Protein AF-A0A956YHA8-F1 (afdb_monomer)

Mean predicted aligned error: 19.17 Å

Nearest PDB structures (foldseek):
  5cgm-assembly1_B  TM=5.473E-01  e=2.012E-02  Mycolicibacterium thermoresistibile ATCC 19527
  8rbz-assembly1_g  TM=5.881E-01  e=1.193E-01  Homo sapiens
  8qy6-assembly1_F  TM=5.000E-01  e=8.166E+00  Homo sapiens
  3s98-assembly1_A  TM=1.918E-01  e=1.378E+00  Homo sapiens

Radius of gyration: 29.69 Å; Cα contacts (8 Å, |Δi|>4): 439; chains: 1; bounding box: 69×52×92 Å

Secondary structure (DSSP, 8-state):
----PPPP-GGGSTT--HHHHHHHHHHH---SHHHHHT--HHHHHHHHHHTT----HHHHHHHHHHHHHHHHHHHHHHHS-----------EEEEEEE-SS-TT--EEEEEEETTTTEEEEEES--HHHHHHHHHHHHSTTSS----------PPP-PPP-PPP---------PEEEEEEEEEEEETTTEEEEEESTT-------EE-TTT--EEEEEEEEE-SSTTPPPPPEEEEEEEEETTT-------EEPEEESSSSSEEEEEEPPPPPSEEEEEEEEEEESS-EESSEEEEEEEEE-

Structure (mmCIF, N/CA/C/O backbone):
data_AF-A0A956YHA8-F1
#
_entry.id   AF-A0A956YHA8-F1
#
loop_
_atom_site.group_PDB
_atom_site.id
_atom_site.type_symbol
_atom_site.label_atom_id
_atom_site.label_alt_id
_atom_site.label_comp_id
_atom_site.label_asym_id
_atom_site.label_entity_id
_atom_site.label_seq_id
_atom_site.pdbx_PDB_ins_code
_atom_site.Cartn_x
_atom_site.Cartn_y
_atom_site.Cartn_z
_atom_site.occupancy
_atom_site.B_iso_or_equiv
_atom_site.auth_seq_id
_atom_site.auth_comp_id
_atom_site.auth_asym_id
_atom_site.auth_atom_id
_atom_site.pdbx_PDB_model_num
ATOM 1 N N . MET A 1 1 ? 30.023 -33.115 -18.612 1.00 35.78 1 MET A N 1
ATOM 2 C CA . MET A 1 1 ? 28.625 -32.848 -18.207 1.00 35.78 1 MET A CA 1
ATOM 3 C C . MET A 1 1 ? 28.184 -31.571 -18.904 1.00 35.78 1 MET A C 1
ATOM 5 O O . MET A 1 1 ? 28.917 -30.595 -18.845 1.00 35.78 1 MET A O 1
ATOM 9 N N . LYS A 1 2 ? 27.098 -31.616 -19.683 1.00 31.77 2 LYS A N 1
ATOM 10 C CA . LYS A 1 2 ? 26.620 -30.491 -20.502 1.00 31.77 2 LYS A CA 1
ATOM 11 C C . LYS A 1 2 ? 25.750 -29.587 -19.622 1.00 31.77 2 LYS A C 1
ATOM 13 O O . LYS A 1 2 ? 24.715 -30.048 -19.153 1.00 31.77 2 LYS A O 1
ATOM 18 N N . ASN A 1 3 ? 26.165 -28.340 -19.397 1.00 33.69 3 ASN A N 1
ATOM 19 C CA . ASN A 1 3 ? 25.286 -27.320 -18.826 1.00 33.69 3 ASN A CA 1
ATOM 20 C C . ASN A 1 3 ? 24.206 -27.008 -19.864 1.00 33.69 3 ASN A C 1
ATOM 22 O O . ASN A 1 3 ? 24.507 -26.479 -20.932 1.00 33.69 3 ASN A O 1
ATOM 26 N N . ASN A 1 4 ? 22.958 -27.356 -19.558 1.00 38.56 4 ASN A N 1
ATOM 27 C CA . ASN A 1 4 ? 21.792 -26.841 -20.267 1.00 38.56 4 ASN A CA 1
ATOM 28 C C . ASN A 1 4 ? 21.655 -25.356 -19.886 1.00 38.56 4 ASN A C 1
ATOM 30 O O . ASN A 1 4 ? 20.922 -25.003 -18.966 1.00 38.56 4 ASN A O 1
ATOM 34 N N . GLY A 1 5 ? 22.453 -24.499 -20.524 1.00 46.03 5 GLY A N 1
ATOM 35 C CA . GLY A 1 5 ? 22.333 -23.053 -20.389 1.00 46.03 5 GLY A CA 1
ATOM 36 C C . GLY A 1 5 ? 21.018 -22.618 -21.020 1.00 46.03 5 GLY A C 1
ATOM 37 O O . GLY A 1 5 ? 20.819 -22.819 -22.217 1.00 46.03 5 GLY A O 1
ATOM 38 N N . LEU A 1 6 ? 20.104 -22.071 -20.216 1.00 62.38 6 LEU A N 1
ATOM 39 C CA . LEU A 1 6 ? 18.958 -21.338 -20.745 1.00 62.38 6 LEU A CA 1
ATOM 40 C C . LEU A 1 6 ? 19.500 -20.249 -21.680 1.00 62.38 6 LEU A C 1
ATOM 42 O O . LEU A 1 6 ? 20.245 -19.377 -21.233 1.00 62.38 6 LEU A O 1
ATOM 46 N N . LYS A 1 7 ? 19.146 -20.337 -22.964 1.00 78.88 7 LYS A N 1
ATOM 47 C CA . LYS A 1 7 ? 19.385 -19.275 -23.942 1.00 78.88 7 LYS A CA 1
ATOM 48 C C . LYS A 1 7 ? 18.664 -18.018 -23.469 1.00 78.88 7 LYS A C 1
ATOM 50 O O . LYS A 1 7 ? 17.506 -18.119 -23.060 1.00 78.88 7 LYS A O 1
ATOM 55 N N . ASP A 1 8 ? 19.332 -16.871 -23.523 1.00 84.00 8 ASP A N 1
ATOM 56 C CA . ASP A 1 8 ? 18.659 -15.607 -23.244 1.00 84.00 8 ASP A CA 1
ATOM 57 C C . ASP A 1 8 ? 17.775 -15.215 -24.420 1.00 84.00 8 ASP A C 1
ATOM 59 O O . ASP A 1 8 ? 18.112 -15.437 -25.587 1.00 84.00 8 ASP A O 1
ATOM 63 N N . ASP A 1 9 ? 16.641 -14.608 -24.096 1.00 89.06 9 ASP A N 1
ATOM 64 C CA . ASP A 1 9 ? 15.773 -14.003 -25.090 1.00 89.06 9 ASP A CA 1
ATOM 65 C C . ASP A 1 9 ? 16.328 -12.627 -25.478 1.00 89.06 9 ASP A C 1
ATOM 67 O O . ASP A 1 9 ? 16.069 -11.612 -24.829 1.00 89.06 9 ASP A O 1
ATOM 71 N N . LEU A 1 10 ? 17.130 -12.595 -26.543 1.00 87.94 10 LEU A N 1
ATOM 72 C CA . LEU A 1 10 ? 17.730 -11.364 -27.059 1.00 87.94 10 LEU A CA 1
ATOM 73 C C . LEU A 1 10 ? 16.686 -10.397 -27.626 1.00 87.94 10 LEU A C 1
ATOM 75 O O . LEU A 1 10 ? 17.020 -9.231 -27.830 1.00 87.94 10 LEU A O 1
ATOM 79 N N . THR A 1 11 ? 15.433 -10.829 -27.826 1.00 90.12 11 THR A N 1
ATOM 80 C CA . THR A 1 11 ? 14.342 -9.915 -28.196 1.00 90.12 11 THR A CA 1
ATOM 81 C C . THR A 1 11 ? 13.991 -8.910 -27.095 1.00 90.12 11 THR A C 1
ATOM 83 O O . THR A 1 11 ? 13.367 -7.887 -27.376 1.00 90.12 11 THR A O 1
ATOM 86 N N . ALA A 1 12 ? 14.469 -9.131 -25.864 1.00 87.56 12 ALA A N 1
ATOM 87 C CA . ALA A 1 12 ? 14.406 -8.149 -24.783 1.00 87.56 12 ALA A CA 1
ATOM 88 C C . ALA A 1 12 ? 15.250 -6.885 -25.059 1.00 87.56 12 ALA A C 1
ATOM 90 O O . ALA A 1 12 ? 15.001 -5.834 -24.468 1.00 87.56 12 ALA A O 1
ATOM 91 N N . VAL A 1 13 ? 16.236 -6.955 -25.962 1.00 90.06 13 VAL A N 1
ATOM 92 C CA . VAL A 1 13 ? 17.038 -5.798 -26.381 1.00 90.06 13 VAL A CA 1
ATOM 93 C C . VAL A 1 13 ? 16.295 -5.025 -27.466 1.00 90.06 13 VAL A C 1
ATOM 95 O O . VAL A 1 13 ? 15.993 -5.543 -28.544 1.00 90.06 13 VAL A O 1
ATOM 98 N N . LYS A 1 14 ? 16.040 -3.738 -27.220 1.00 88.50 14 LYS A N 1
ATOM 99 C CA . LYS A 1 14 ? 15.271 -2.894 -28.139 1.00 88.50 14 LYS A CA 1
ATOM 100 C C . LYS A 1 14 ? 15.945 -2.815 -29.513 1.00 88.50 14 LYS A C 1
ATOM 102 O O . LYS A 1 14 ? 17.071 -2.335 -29.633 1.00 88.50 14 LYS A O 1
ATOM 107 N N . GLY A 1 15 ? 15.207 -3.215 -30.549 1.00 86.44 15 GLY A N 1
ATOM 108 C CA . GLY A 1 15 ? 15.666 -3.245 -31.943 1.00 86.44 15 GLY A CA 1
ATOM 109 C C . GLY A 1 15 ? 16.118 -4.630 -32.420 1.00 86.44 15 GLY A C 1
ATOM 110 O O . GLY A 1 15 ? 16.209 -4.848 -33.626 1.00 86.44 15 GLY A O 1
ATOM 111 N N . ILE A 1 16 ? 16.304 -5.598 -31.516 1.00 89.19 16 ILE A N 1
ATOM 112 C CA . ILE A 1 16 ? 16.537 -6.996 -31.887 1.00 89.19 16 ILE A CA 1
ATOM 113 C C . ILE A 1 16 ? 15.186 -7.713 -31.971 1.00 89.19 16 ILE A C 1
ATOM 115 O O . ILE A 1 16 ? 14.565 -8.037 -30.970 1.00 89.19 16 ILE A O 1
ATOM 119 N N . GLY A 1 17 ? 14.711 -7.966 -33.189 1.00 87.44 17 GLY A N 1
ATOM 120 C CA . GLY A 1 17 ? 13.582 -8.875 -33.420 1.00 87.44 17 GLY A CA 1
ATOM 121 C C . GLY A 1 17 ? 14.031 -10.335 -33.530 1.00 87.44 17 GLY A C 1
ATOM 122 O O . GLY A 1 17 ? 15.218 -10.614 -33.706 1.00 87.44 17 GLY A O 1
ATOM 123 N N . SER A 1 18 ? 13.083 -11.276 -33.536 1.00 86.31 18 SER A N 1
ATOM 124 C CA . SER A 1 18 ? 13.361 -12.722 -33.630 1.00 86.31 18 SER A CA 1
ATOM 125 C C . SER A 1 18 ? 14.249 -13.091 -34.828 1.00 86.31 18 SER A C 1
ATOM 127 O O . SER A 1 18 ? 15.210 -13.839 -34.682 1.00 86.31 18 SER A O 1
ATOM 129 N N . ALA A 1 19 ? 14.017 -12.476 -35.993 1.00 85.31 19 ALA A N 1
ATOM 130 C CA . ALA A 1 19 ? 14.836 -12.691 -37.189 1.00 85.31 19 ALA A CA 1
ATOM 131 C C . ALA A 1 19 ? 16.293 -12.199 -37.038 1.00 85.31 19 ALA A C 1
ATOM 133 O O . ALA A 1 19 ? 17.206 -12.733 -37.670 1.00 85.31 19 ALA A O 1
ATOM 134 N N . PHE A 1 20 ? 16.529 -11.166 -36.222 1.00 86.69 20 PHE A N 1
ATOM 135 C CA . PHE A 1 20 ? 17.878 -10.679 -35.924 1.00 86.69 20 PHE A CA 1
ATOM 136 C C . PHE A 1 20 ? 18.557 -11.510 -34.840 1.00 86.69 20 PHE A C 1
ATOM 138 O O . PHE A 1 20 ? 19.746 -11.785 -34.971 1.00 86.69 20 PHE A O 1
ATOM 145 N N . GLN A 1 21 ? 17.813 -11.979 -33.837 1.00 89.88 21 GLN A N 1
ATOM 146 C CA . GLN A 1 21 ? 18.308 -12.948 -32.859 1.00 89.88 21 GLN A CA 1
ATOM 147 C C . GLN A 1 21 ? 18.782 -14.238 -33.538 1.00 89.88 21 GLN A C 1
ATOM 149 O O . GLN A 1 21 ? 19.888 -14.698 -33.271 1.00 89.88 21 GLN A O 1
ATOM 154 N N . GLU A 1 22 ? 17.994 -14.797 -34.459 1.00 88.62 22 GLU A N 1
ATOM 155 C CA . GLU A 1 22 ? 18.397 -15.982 -35.226 1.00 88.62 22 GLU A CA 1
ATOM 156 C C . GLU A 1 22 ? 19.652 -15.720 -36.061 1.00 88.62 22 GLU A C 1
ATOM 158 O O . GLU A 1 22 ? 20.576 -16.532 -36.081 1.00 88.62 22 GLU A O 1
ATOM 163 N N . TRP A 1 23 ? 19.726 -14.560 -36.715 1.00 91.94 23 TRP A N 1
ATOM 164 C CA . TRP A 1 23 ? 20.908 -14.182 -37.482 1.00 91.94 23 TRP A CA 1
ATOM 165 C C . TRP A 1 23 ? 22.160 -14.037 -36.600 1.00 91.94 23 TRP A C 1
ATOM 167 O O . TRP A 1 23 ? 23.218 -14.536 -36.980 1.00 91.94 23 TRP A O 1
ATOM 177 N N . LEU A 1 24 ? 22.046 -13.421 -35.417 1.00 90.38 24 LEU A N 1
ATOM 178 C CA . LEU A 1 24 ? 23.132 -13.306 -34.434 1.00 90.38 24 LEU A CA 1
ATOM 179 C C . LEU A 1 24 ? 23.562 -14.680 -33.898 1.00 90.38 24 LEU A C 1
ATOM 181 O O . LEU A 1 24 ? 24.759 -14.959 -33.795 1.00 90.38 24 LEU A O 1
ATOM 185 N N . ALA A 1 25 ? 22.604 -15.567 -33.632 1.00 90.31 25 ALA A N 1
ATOM 186 C CA . ALA A 1 25 ? 22.874 -16.933 -33.200 1.00 90.31 25 ALA A CA 1
ATOM 187 C C . ALA A 1 25 ? 23.606 -17.745 -34.282 1.00 90.31 25 ALA A C 1
ATOM 189 O O . ALA A 1 25 ? 24.521 -18.504 -33.973 1.00 90.31 25 ALA A O 1
ATOM 190 N N . VAL A 1 26 ? 23.250 -17.570 -35.557 1.00 90.12 26 VAL A N 1
ATOM 191 C CA . VAL A 1 26 ? 23.891 -18.291 -36.668 1.00 90.12 26 VAL A CA 1
ATOM 192 C C . VAL A 1 26 ? 25.263 -17.708 -37.011 1.00 90.12 26 VAL A C 1
ATOM 194 O O . VAL A 1 26 ? 26.212 -18.473 -37.176 1.00 90.12 26 VAL A O 1
ATOM 197 N N . GLN A 1 27 ? 25.393 -16.381 -37.119 1.00 91.31 27 GLN A N 1
ATOM 198 C CA . GLN A 1 27 ? 26.651 -15.756 -37.549 1.00 91.31 27 GLN A CA 1
ATOM 199 C C . GLN A 1 27 ? 27.693 -15.626 -36.446 1.00 91.31 27 GLN A C 1
ATOM 201 O O . GLN A 1 27 ? 28.881 -15.797 -36.704 1.00 91.31 27 GLN A O 1
ATOM 206 N N . PHE A 1 28 ? 27.259 -15.342 -35.222 1.00 89.19 28 PHE A N 1
ATOM 207 C CA . PHE A 1 28 ? 28.160 -15.025 -34.118 1.00 89.19 28 PHE A CA 1
ATOM 208 C C . PHE A 1 28 ? 28.066 -16.016 -32.958 1.00 89.19 28 PHE A C 1
ATOM 210 O O . PHE A 1 28 ? 28.795 -15.869 -31.982 1.00 89.19 28 PHE A O 1
ATOM 217 N N . LYS A 1 29 ? 27.200 -17.040 -33.055 1.00 90.44 29 LYS A N 1
ATOM 218 C CA . LYS A 1 29 ? 26.909 -17.982 -31.957 1.00 90.44 29 LYS A CA 1
ATOM 219 C C . LYS A 1 29 ? 26.474 -17.266 -30.677 1.00 90.44 29 LYS A C 1
ATOM 221 O O . LYS A 1 29 ? 26.792 -17.705 -29.577 1.00 90.44 29 LYS A O 1
ATOM 226 N N . VAL A 1 30 ? 25.756 -16.157 -30.837 1.00 90.69 30 VAL A N 1
ATOM 227 C CA . VAL A 1 30 ? 25.254 -15.352 -29.725 1.00 90.69 30 VAL A CA 1
ATOM 228 C C . VAL A 1 30 ? 23.867 -15.837 -29.334 1.00 90.69 30 VAL A C 1
ATOM 230 O O . VAL A 1 30 ? 22.904 -15.672 -30.079 1.00 90.69 30 VAL A O 1
ATOM 233 N N . ASP A 1 31 ? 23.782 -16.443 -28.157 1.00 90.81 31 ASP A N 1
ATOM 234 C CA . ASP A 1 31 ? 22.549 -16.955 -27.552 1.00 90.81 31 ASP A CA 1
ATOM 235 C C . ASP A 1 31 ? 22.369 -16.505 -26.089 1.00 90.81 31 ASP A C 1
ATOM 237 O O . ASP A 1 31 ? 21.510 -17.026 -25.379 1.00 90.81 31 ASP A O 1
ATOM 241 N N . SER A 1 32 ? 23.170 -15.532 -25.640 1.00 91.75 32 SER A N 1
ATOM 242 C CA . SER A 1 32 ? 23.104 -14.933 -24.304 1.00 91.75 32 SER A CA 1
ATOM 243 C C . SER A 1 32 ? 23.384 -13.428 -24.332 1.00 91.75 32 SER A C 1
ATOM 245 O O . SER A 1 32 ? 24.068 -12.936 -25.238 1.00 91.75 32 SER A O 1
ATOM 247 N N . PHE A 1 33 ? 22.909 -12.688 -23.322 1.00 91.50 33 PHE A N 1
ATOM 248 C CA . PHE A 1 33 ? 23.201 -11.252 -23.193 1.00 91.50 33 PHE A CA 1
ATOM 249 C C . PHE A 1 33 ? 24.703 -10.991 -23.027 1.00 91.50 33 PHE A C 1
ATOM 251 O O . PHE A 1 33 ? 25.234 -10.044 -23.603 1.00 91.50 33 PHE A O 1
ATOM 258 N N . ALA A 1 34 ? 25.407 -11.881 -22.320 1.00 89.94 34 ALA A N 1
ATOM 259 C CA . ALA A 1 34 ? 26.858 -11.825 -22.163 1.00 89.94 34 ALA A CA 1
ATOM 260 C C . ALA A 1 34 ? 27.595 -12.027 -23.499 1.00 89.94 34 ALA A C 1
ATOM 262 O O . ALA A 1 34 ? 28.542 -11.302 -23.803 1.00 89.94 34 ALA A O 1
ATOM 263 N N . ALA A 1 35 ? 27.135 -12.966 -24.335 1.00 90.75 35 ALA A N 1
ATOM 264 C CA . ALA A 1 35 ? 27.706 -13.173 -25.665 1.00 90.75 35 ALA A CA 1
ATOM 265 C C . ALA A 1 35 ? 27.445 -11.975 -26.595 1.00 90.75 35 ALA A C 1
ATOM 267 O O . ALA A 1 35 ? 28.331 -11.590 -27.355 1.00 90.75 35 ALA A O 1
ATOM 268 N N . LEU A 1 36 ? 26.272 -11.338 -26.496 1.00 91.38 36 LEU A N 1
ATOM 269 C CA . LEU A 1 36 ? 25.962 -10.104 -27.226 1.00 91.38 36 LEU A CA 1
ATOM 270 C C . LEU A 1 36 ? 26.859 -8.940 -26.772 1.00 91.38 36 LEU A C 1
ATOM 272 O O . LEU A 1 36 ? 27.382 -8.199 -27.601 1.00 91.38 36 LEU A O 1
ATOM 276 N N . ALA A 1 37 ? 27.069 -8.804 -25.463 1.00 91.94 37 ALA A N 1
ATOM 277 C CA . ALA A 1 37 ? 27.902 -7.771 -24.847 1.00 91.94 37 ALA A CA 1
ATOM 278 C C . ALA A 1 37 ? 29.389 -7.848 -25.236 1.00 91.94 37 ALA A C 1
ATOM 280 O O . ALA A 1 37 ? 30.096 -6.837 -25.159 1.00 91.94 37 ALA A O 1
ATOM 281 N N . ALA A 1 38 ? 29.856 -9.036 -25.627 1.00 92.25 38 ALA A N 1
ATOM 282 C CA . ALA A 1 38 ? 31.233 -9.302 -26.027 1.00 92.25 38 ALA A CA 1
ATOM 283 C C . ALA A 1 38 ? 31.521 -8.989 -27.506 1.00 92.25 38 ALA A C 1
ATOM 285 O O . ALA A 1 38 ? 32.683 -9.010 -27.911 1.00 92.25 38 ALA A O 1
ATOM 286 N N . LEU A 1 39 ? 30.495 -8.701 -28.317 1.00 92.38 39 LEU A N 1
ATOM 287 C CA . LEU A 1 39 ? 30.677 -8.388 -29.732 1.00 92.38 39 LEU A CA 1
ATOM 288 C C . LEU A 1 39 ? 31.273 -6.995 -29.952 1.00 92.38 39 LEU A C 1
ATOM 290 O O . LEU A 1 39 ? 30.983 -6.042 -29.224 1.00 92.38 39 LEU A O 1
ATOM 294 N N . SER A 1 40 ? 32.062 -6.863 -31.019 1.00 92.44 40 SER A N 1
ATOM 295 C CA . SER A 1 40 ? 32.494 -5.564 -31.527 1.00 92.44 40 SER A CA 1
ATOM 296 C C . SER A 1 40 ? 31.456 -4.979 -32.481 1.00 92.44 40 SER A C 1
ATOM 298 O O . SER A 1 40 ? 30.934 -5.664 -33.363 1.00 92.44 40 SER A O 1
ATOM 300 N N . VAL A 1 41 ? 31.205 -3.675 -32.349 1.00 90.69 41 VAL A N 1
ATOM 301 C CA . VAL A 1 41 ? 30.303 -2.932 -33.239 1.00 90.69 41 VAL A CA 1
ATOM 302 C C . VAL A 1 41 ? 30.732 -3.085 -34.704 1.00 90.69 41 VAL A C 1
ATOM 304 O O . VAL A 1 41 ? 29.905 -3.391 -35.559 1.00 90.69 41 VAL A O 1
ATOM 307 N N . ASP A 1 42 ? 32.029 -2.939 -34.983 1.00 89.50 42 ASP A N 1
ATOM 308 C CA . ASP A 1 42 ? 32.562 -2.953 -36.351 1.00 89.50 42 ASP A CA 1
ATOM 309 C C . ASP A 1 42 ? 32.446 -4.341 -37.010 1.00 89.50 42 ASP A C 1
ATOM 311 O O . ASP A 1 42 ? 32.204 -4.452 -38.214 1.00 89.50 42 ASP A O 1
ATOM 315 N N . GLU A 1 43 ? 32.570 -5.415 -36.225 1.00 90.50 43 GLU A N 1
ATOM 316 C CA . GLU A 1 43 ? 32.440 -6.795 -36.712 1.00 90.50 43 GLU A CA 1
ATOM 317 C C . GLU A 1 43 ? 30.995 -7.117 -37.103 1.00 90.50 43 GLU A C 1
ATOM 319 O O . GLU A 1 43 ? 30.743 -7.704 -38.163 1.00 90.50 43 GLU A O 1
ATOM 324 N N . VAL A 1 44 ? 30.039 -6.683 -36.278 1.00 89.75 44 VAL A N 1
ATOM 325 C CA . VAL A 1 44 ? 28.604 -6.873 -36.523 1.00 89.75 44 VAL A CA 1
ATOM 326 C C . VAL A 1 44 ? 28.151 -6.072 -37.738 1.00 89.75 44 VAL A C 1
ATOM 328 O O . VAL A 1 44 ? 27.448 -6.613 -38.596 1.00 89.75 44 VAL A O 1
ATOM 331 N N . GLU A 1 45 ? 28.593 -4.821 -37.872 1.00 91.19 45 GLU A N 1
ATOM 332 C CA . GLU A 1 45 ? 28.296 -3.998 -39.048 1.00 91.19 45 GLU A CA 1
ATOM 333 C C . GLU A 1 45 ? 28.853 -4.607 -40.338 1.00 91.19 45 GLU A C 1
ATOM 335 O O . GLU A 1 45 ? 28.155 -4.686 -41.357 1.00 91.19 45 GLU A O 1
ATOM 340 N N . LEU A 1 46 ? 30.105 -5.072 -40.308 1.00 89.19 46 LEU A N 1
ATOM 341 C CA . LEU A 1 46 ? 30.746 -5.671 -41.473 1.00 89.19 46 LEU A CA 1
ATOM 342 C C . LEU A 1 46 ? 30.030 -6.957 -41.911 1.00 89.19 46 LEU A C 1
ATOM 344 O O . LEU A 1 46 ? 29.805 -7.161 -43.109 1.00 89.19 46 LEU A O 1
ATOM 348 N N . ALA A 1 47 ? 29.646 -7.814 -40.962 1.00 89.00 47 ALA A N 1
ATOM 349 C CA . ALA A 1 47 ? 28.896 -9.034 -41.253 1.00 89.00 47 ALA A CA 1
ATOM 350 C C . ALA A 1 47 ? 27.477 -8.733 -41.752 1.00 89.00 47 ALA A C 1
ATOM 352 O O . ALA A 1 47 ? 27.015 -9.370 -42.702 1.00 89.00 47 ALA A O 1
ATOM 353 N N . ALA A 1 48 ? 26.803 -7.737 -41.171 1.00 88.00 48 ALA A N 1
ATOM 354 C CA . ALA A 1 48 ? 25.490 -7.287 -41.620 1.00 88.00 48 ALA A CA 1
ATOM 355 C C . ALA A 1 48 ? 25.537 -6.816 -43.077 1.00 88.00 48 ALA A C 1
ATOM 357 O O . ALA A 1 48 ? 24.741 -7.274 -43.900 1.00 88.00 48 ALA A O 1
ATOM 358 N N . LYS A 1 49 ? 26.537 -5.995 -43.422 1.00 88.56 49 LYS A N 1
ATOM 359 C CA . LYS A 1 49 ? 26.753 -5.508 -44.789 1.00 88.56 49 LYS A CA 1
ATOM 360 C C . LYS A 1 49 ? 27.004 -6.652 -45.774 1.00 88.56 49 LYS A C 1
ATOM 362 O O . LYS A 1 49 ? 26.432 -6.647 -46.863 1.00 88.56 49 LYS A O 1
ATOM 367 N N . LYS A 1 50 ? 27.811 -7.652 -45.395 1.00 88.38 50 LYS A N 1
ATOM 368 C CA . LYS A 1 50 ? 28.047 -8.864 -46.208 1.00 88.38 50 LYS A CA 1
ATOM 369 C C . LYS A 1 50 ? 26.783 -9.708 -46.392 1.00 88.38 50 LYS A C 1
ATOM 371 O O . LYS A 1 50 ? 26.604 -10.304 -47.447 1.00 88.38 50 LYS A O 1
ATOM 376 N N . ALA A 1 51 ? 25.897 -9.721 -45.400 1.00 84.88 51 ALA A N 1
ATOM 377 C CA . ALA A 1 51 ? 24.606 -10.402 -45.449 1.00 84.88 51 ALA A CA 1
ATOM 378 C C . ALA A 1 51 ? 23.499 -9.584 -46.151 1.00 84.88 51 ALA A C 1
ATOM 380 O O . ALA A 1 51 ? 22.330 -9.960 -46.085 1.00 84.88 51 ALA A O 1
ATOM 381 N N . GLY A 1 52 ? 23.834 -8.451 -46.785 1.00 87.25 52 GLY A N 1
ATOM 382 C CA . GLY A 1 52 ? 22.866 -7.579 -47.460 1.00 87.25 52 GLY A CA 1
ATOM 383 C C . GLY A 1 52 ? 21.950 -6.795 -46.512 1.00 87.25 52 GLY A C 1
ATOM 384 O O . GLY A 1 52 ? 20.979 -6.187 -46.960 1.00 87.25 52 GLY A O 1
ATOM 385 N N . LYS A 1 53 ? 22.245 -6.782 -45.208 1.00 83.44 53 LYS A N 1
ATOM 386 C CA . LYS A 1 53 ? 21.506 -6.026 -44.192 1.00 83.44 53 LYS A CA 1
ATOM 387 C C . LYS A 1 53 ? 22.144 -4.646 -44.022 1.00 83.44 53 LYS A C 1
ATOM 389 O O . LYS A 1 53 ? 23.366 -4.509 -43.995 1.00 83.44 53 LYS A O 1
ATOM 394 N N . ARG A 1 54 ? 21.317 -3.608 -43.890 1.00 82.62 54 ARG A N 1
ATOM 395 C CA . ARG A 1 54 ? 21.772 -2.268 -43.495 1.00 82.62 54 ARG A CA 1
ATOM 396 C C . ARG A 1 54 ? 21.525 -2.102 -42.005 1.00 82.62 54 ARG A C 1
ATOM 398 O O . ARG A 1 54 ? 20.374 -2.025 -41.597 1.00 82.62 54 ARG A O 1
ATOM 405 N N . LEU A 1 55 ? 22.601 -2.070 -41.229 1.00 84.25 55 LEU A N 1
ATOM 406 C CA . LEU A 1 55 ? 22.569 -1.813 -39.794 1.00 84.25 55 LEU A CA 1
ATOM 407 C C . LEU A 1 55 ? 23.408 -0.566 -39.507 1.00 84.25 55 LEU A C 1
ATOM 409 O O . LEU A 1 55 ? 24.578 -0.548 -39.885 1.00 84.25 55 LEU A O 1
ATOM 413 N N . PRO A 1 56 ? 22.828 0.490 -38.916 1.00 85.81 56 PRO A N 1
ATOM 414 C CA . PRO A 1 56 ? 23.580 1.672 -38.535 1.00 85.81 56 PRO A CA 1
ATOM 415 C C . PRO A 1 56 ? 24.389 1.424 -37.255 1.00 85.81 56 PRO A C 1
ATOM 417 O O . PRO A 1 56 ? 23.892 0.848 -36.286 1.00 85.81 56 PRO A O 1
ATOM 420 N N . LYS A 1 57 ? 25.613 1.957 -37.214 1.00 85.88 57 LYS A N 1
ATOM 421 C CA . LYS A 1 57 ? 26.563 1.825 -36.098 1.00 85.88 57 LYS A CA 1
ATOM 422 C C . LYS A 1 57 ? 25.977 2.121 -34.727 1.00 85.88 57 LYS A C 1
ATOM 424 O O . LYS A 1 57 ? 26.254 1.418 -33.759 1.00 85.88 57 LYS A O 1
ATOM 429 N N . GLY A 1 58 ? 25.153 3.167 -34.653 1.00 83.69 58 GLY A N 1
ATOM 430 C CA . GLY A 1 58 ? 24.506 3.592 -33.414 1.00 83.69 58 GLY A CA 1
ATOM 431 C C . GLY A 1 58 ? 23.507 2.571 -32.866 1.00 83.69 58 GLY A C 1
ATOM 432 O O . GLY A 1 58 ? 23.379 2.440 -31.654 1.00 83.69 58 GLY A O 1
ATOM 433 N N . GLU A 1 59 ? 22.844 1.813 -33.738 1.00 87.50 59 GLU A N 1
ATOM 434 C CA . GLU A 1 59 ? 21.882 0.785 -33.333 1.00 87.50 59 GLU A CA 1
ATOM 435 C C . GLU A 1 59 ? 22.601 -0.445 -32.771 1.00 87.50 59 GLU A C 1
ATOM 437 O O . GLU A 1 59 ? 22.284 -0.893 -31.671 1.00 87.50 59 GLU A O 1
ATOM 442 N N . VAL A 1 60 ? 23.663 -0.900 -33.443 1.00 90.38 60 VAL A N 1
ATOM 443 C CA . VAL A 1 60 ? 24.521 -1.997 -32.964 1.00 90.38 60 VAL A CA 1
ATOM 444 C C . VAL A 1 60 ? 25.196 -1.643 -31.633 1.00 90.38 60 VAL A C 1
ATOM 446 O O . VAL A 1 60 ? 25.223 -2.458 -30.709 1.00 90.38 60 VAL A O 1
ATOM 449 N N . ALA A 1 61 ? 25.701 -0.413 -31.495 1.00 91.19 61 ALA A N 1
ATOM 450 C CA . ALA A 1 61 ? 26.255 0.070 -30.232 1.00 91.19 61 ALA A CA 1
ATOM 451 C C . ALA A 1 61 ? 25.198 0.090 -29.112 1.00 91.19 61 ALA A C 1
ATOM 453 O O . ALA A 1 61 ? 25.494 -0.292 -27.979 1.00 91.19 61 ALA A O 1
ATOM 454 N N . GLY A 1 62 ? 23.959 0.477 -29.437 1.00 89.81 62 GLY A N 1
ATOM 455 C CA . GLY A 1 62 ? 22.824 0.434 -28.516 1.00 89.81 62 GLY A CA 1
ATOM 456 C C . GLY A 1 62 ? 22.483 -0.983 -28.050 1.00 89.81 62 GLY A C 1
ATOM 457 O O . GLY A 1 62 ? 22.187 -1.178 -26.870 1.00 89.81 62 GLY A O 1
ATOM 458 N N . TRP A 1 63 ? 22.573 -1.975 -28.938 1.00 93.81 63 TRP A N 1
ATOM 459 C CA . TRP A 1 63 ? 22.353 -3.381 -28.594 1.00 93.81 63 TRP A CA 1
ATOM 460 C C . TRP A 1 63 ? 23.428 -3.935 -27.664 1.00 93.81 63 TRP A C 1
ATOM 462 O O . TRP A 1 63 ? 23.100 -4.562 -26.661 1.00 93.81 63 TRP A O 1
ATOM 472 N N . ILE A 1 64 ? 24.704 -3.669 -27.957 1.00 93.12 64 ILE A N 1
ATOM 473 C CA . ILE A 1 64 ? 25.827 -4.116 -27.118 1.00 93.12 64 ILE A CA 1
ATOM 474 C C . ILE A 1 64 ? 25.756 -3.463 -25.732 1.00 93.12 64 ILE A C 1
ATOM 476 O O . ILE A 1 64 ? 25.985 -4.132 -24.725 1.00 93.12 64 ILE A O 1
ATOM 480 N N . ALA A 1 65 ? 25.408 -2.174 -25.659 1.00 90.69 65 ALA A N 1
ATOM 481 C CA . ALA A 1 65 ? 25.234 -1.474 -24.389 1.00 90.69 65 ALA A CA 1
ATOM 482 C C . ALA A 1 65 ? 24.097 -2.079 -23.545 1.00 90.69 65 ALA A C 1
ATOM 484 O O . ALA A 1 65 ? 24.307 -2.368 -22.371 1.00 90.69 65 ALA A O 1
ATOM 485 N N . GLN A 1 66 ? 22.932 -2.341 -24.146 1.00 89.81 66 GLN A N 1
ATOM 486 C CA . GLN A 1 66 ? 21.814 -3.002 -23.458 1.00 89.81 66 GLN A CA 1
ATOM 487 C C . GLN A 1 66 ? 22.152 -4.443 -23.053 1.00 89.81 66 GLN A C 1
ATOM 489 O O . GLN A 1 66 ? 21.835 -4.853 -21.941 1.00 89.81 66 GLN A O 1
ATOM 494 N N . GLY A 1 67 ? 22.853 -5.191 -23.911 1.00 90.94 67 GLY A N 1
ATOM 495 C CA . GLY A 1 67 ? 23.344 -6.532 -23.592 1.00 90.94 67 GLY A CA 1
ATOM 496 C C . GLY A 1 67 ? 24.263 -6.541 -22.369 1.00 90.94 67 GLY A C 1
ATOM 497 O O . GLY A 1 67 ? 24.139 -7.425 -21.529 1.00 90.94 67 GLY A O 1
ATOM 498 N N . LYS A 1 68 ? 25.130 -5.528 -22.211 1.00 91.00 68 LYS A N 1
ATOM 499 C CA . LYS A 1 68 ? 25.976 -5.367 -21.012 1.00 91.00 68 LYS A CA 1
ATOM 500 C C . LYS A 1 68 ? 25.154 -5.129 -19.749 1.00 91.00 68 LYS A C 1
ATOM 502 O O . LYS A 1 68 ? 25.441 -5.751 -18.732 1.00 91.00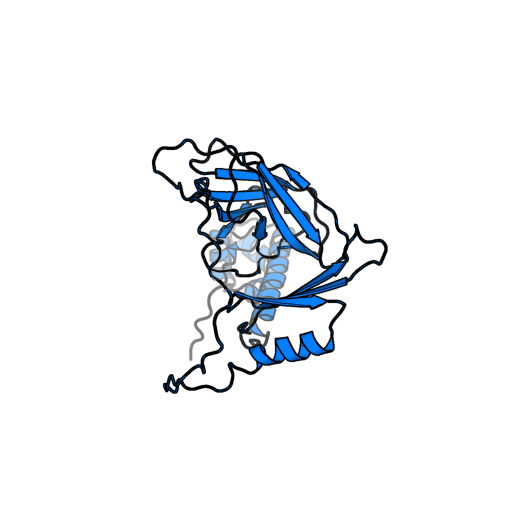 68 LYS A O 1
ATOM 507 N N . THR A 1 69 ? 24.140 -4.265 -19.812 1.00 88.50 69 THR A N 1
ATOM 508 C CA . THR A 1 69 ? 23.242 -4.005 -18.676 1.00 88.50 69 THR A CA 1
ATOM 509 C C . THR A 1 69 ? 22.494 -5.271 -18.263 1.00 88.50 69 THR A C 1
ATOM 511 O O . THR A 1 69 ? 22.553 -5.659 -17.102 1.00 88.50 69 THR A O 1
ATOM 514 N N . LEU A 1 70 ? 21.880 -5.971 -19.221 1.00 87.44 70 LEU A N 1
ATOM 515 C CA . LEU A 1 70 ? 21.121 -7.196 -18.952 1.00 87.44 70 LEU A CA 1
ATOM 516 C C . LEU A 1 70 ? 22.016 -8.348 -18.467 1.00 87.44 70 LEU A C 1
ATOM 518 O O . LEU A 1 70 ? 21.606 -9.141 -17.621 1.00 87.44 70 LEU A O 1
ATOM 522 N N . ALA A 1 71 ? 23.253 -8.439 -18.966 1.00 86.88 71 ALA A N 1
ATOM 523 C CA . ALA A 1 71 ? 24.234 -9.400 -18.467 1.00 86.88 71 ALA A CA 1
ATOM 524 C C . ALA A 1 71 ? 24.632 -9.101 -17.012 1.00 86.88 71 ALA A C 1
ATOM 526 O O . ALA A 1 71 ? 24.690 -10.026 -16.205 1.00 86.88 71 ALA A O 1
ATOM 527 N N . ALA A 1 72 ? 24.840 -7.827 -16.665 1.00 83.12 72 ALA A N 1
ATOM 528 C CA . ALA A 1 72 ? 25.165 -7.414 -15.302 1.00 83.12 72 ALA A CA 1
ATOM 529 C C . ALA A 1 72 ? 24.009 -7.684 -14.321 1.00 83.12 72 ALA A C 1
ATOM 531 O O . ALA A 1 72 ? 24.241 -8.261 -13.265 1.00 83.12 72 ALA A O 1
ATOM 532 N N . GLU A 1 73 ? 22.763 -7.373 -14.690 1.00 79.69 73 GLU A N 1
ATOM 533 C CA . GLU A 1 73 ? 21.571 -7.671 -13.873 1.00 79.69 73 GLU A CA 1
ATOM 534 C C . GLU A 1 73 ? 21.393 -9.184 -13.634 1.00 79.69 73 GLU A C 1
ATOM 536 O O . GLU A 1 73 ? 20.998 -9.631 -12.549 1.00 79.69 73 GLU A O 1
ATOM 541 N N . LYS A 1 74 ? 21.727 -9.998 -14.643 1.00 73.62 74 LYS A N 1
ATOM 542 C CA . LYS A 1 74 ? 21.694 -11.462 -14.551 1.00 73.62 74 LYS A CA 1
ATOM 543 C C . LYS A 1 74 ? 22.821 -12.024 -13.675 1.00 73.62 74 LYS A C 1
ATOM 545 O O . LYS A 1 74 ? 22.609 -13.003 -12.962 1.00 73.62 74 LYS A O 1
ATOM 550 N N . GLU A 1 75 ? 24.009 -11.423 -13.699 1.00 65.56 75 GLU A N 1
ATOM 551 C CA . GLU A 1 75 ? 25.103 -11.794 -12.791 1.00 65.56 75 GLU A CA 1
ATOM 552 C C . GLU A 1 75 ? 24.822 -11.350 -11.347 1.00 65.56 75 GLU A C 1
ATOM 554 O O . GLU A 1 75 ? 25.054 -12.114 -10.409 1.00 65.56 75 GLU A O 1
ATOM 559 N N . GLU A 1 76 ? 24.224 -10.176 -11.151 1.00 57.41 76 GLU A N 1
ATOM 560 C CA . GLU A 1 76 ? 23.864 -9.647 -9.830 1.00 57.41 76 GLU A CA 1
ATOM 561 C C . GLU A 1 76 ? 22.764 -10.487 -9.147 1.00 57.41 76 GLU A C 1
ATOM 563 O O . GLU A 1 76 ? 22.787 -10.696 -7.932 1.00 57.41 76 GLU A O 1
ATOM 568 N N . THR A 1 77 ? 21.867 -11.094 -9.931 1.00 52.88 77 THR A N 1
ATOM 569 C CA . THR A 1 77 ? 20.880 -12.075 -9.438 1.00 52.88 77 THR A CA 1
ATOM 570 C C . THR A 1 77 ? 21.448 -13.483 -9.211 1.00 52.88 77 THR A C 1
ATOM 572 O O . THR A 1 77 ? 20.850 -14.259 -8.462 1.00 52.88 77 THR A O 1
ATOM 575 N N . ALA A 1 78 ? 22.601 -13.827 -9.796 1.00 55.72 78 ALA A N 1
ATOM 576 C CA . ALA A 1 78 ? 23.229 -15.144 -9.652 1.00 55.72 78 ALA A CA 1
ATOM 577 C C . ALA A 1 78 ? 24.236 -15.236 -8.487 1.00 55.72 78 ALA A C 1
ATOM 579 O O . ALA A 1 78 ? 24.500 -16.340 -8.006 1.00 55.72 78 ALA A O 1
ATOM 580 N N . VAL A 1 79 ? 24.787 -14.105 -8.023 1.00 52.41 79 VAL A N 1
ATOM 581 C CA . VAL A 1 79 ? 25.847 -14.066 -6.991 1.00 52.41 79 VAL A CA 1
ATOM 582 C C . VAL A 1 79 ? 25.346 -13.572 -5.626 1.00 52.41 79 VAL A C 1
ATOM 584 O O . VAL A 1 79 ? 26.062 -13.685 -4.630 1.00 52.41 79 VAL A O 1
ATOM 587 N N . ALA A 1 80 ? 24.099 -13.106 -5.511 1.00 45.34 80 ALA A N 1
ATOM 588 C CA . ALA A 1 80 ? 23.511 -12.874 -4.197 1.00 45.34 80 ALA A CA 1
ATOM 589 C C . ALA A 1 80 ? 23.411 -14.219 -3.443 1.00 45.34 80 ALA A C 1
ATOM 591 O O . ALA A 1 80 ? 22.713 -15.126 -3.914 1.00 45.34 80 ALA A O 1
ATOM 592 N N . PRO A 1 81 ? 24.077 -14.402 -2.280 1.00 46.88 81 PRO A N 1
ATOM 593 C CA . PRO A 1 81 ? 23.803 -15.560 -1.443 1.00 46.88 81 PRO A CA 1
ATOM 594 C C . PRO A 1 81 ? 22.303 -15.544 -1.167 1.00 46.88 81 PRO A C 1
ATOM 596 O O . PRO A 1 81 ? 21.786 -14.526 -0.705 1.00 46.88 81 PRO A O 1
ATOM 599 N N . LYS A 1 82 ? 21.603 -16.639 -1.498 1.00 48.47 82 LYS A N 1
ATOM 600 C CA . LYS A 1 82 ? 20.196 -16.835 -1.132 1.00 48.47 82 LYS A CA 1
ATOM 601 C C . LYS A 1 82 ? 20.089 -16.567 0.362 1.00 48.47 82 LYS A C 1
ATOM 603 O O . LYS A 1 82 ? 20.429 -17.433 1.167 1.00 48.47 82 LYS A O 1
ATOM 608 N N . GLN A 1 83 ? 19.667 -15.359 0.730 1.00 49.34 83 GLN A N 1
ATOM 609 C CA . GLN A 1 83 ? 19.332 -15.081 2.108 1.00 49.34 83 GLN A CA 1
ATOM 610 C C . GLN A 1 83 ? 18.254 -16.097 2.482 1.00 49.34 83 GLN A C 1
ATOM 612 O O . GLN A 1 83 ? 17.378 -16.379 1.653 1.00 49.34 83 GLN A O 1
ATOM 617 N N . PRO A 1 84 ? 18.348 -16.717 3.667 1.00 55.66 84 PRO A N 1
ATOM 618 C CA . PRO A 1 84 ? 17.312 -17.630 4.110 1.00 55.66 84 PRO A CA 1
ATOM 619 C C . PRO A 1 84 ? 15.968 -16.917 3.967 1.00 55.66 84 PRO A C 1
ATOM 621 O O . PRO A 1 84 ? 15.842 -15.746 4.323 1.00 55.66 84 PRO A O 1
ATOM 624 N N . ALA A 1 85 ? 14.993 -17.598 3.368 1.00 61.94 85 ALA A N 1
ATOM 625 C CA . ALA A 1 85 ? 13.658 -17.053 3.206 1.00 61.94 85 ALA A CA 1
ATOM 626 C C . ALA A 1 85 ? 13.089 -16.777 4.604 1.00 61.94 85 ALA A C 1
ATOM 628 O O . ALA A 1 85 ? 12.693 -17.700 5.315 1.00 61.94 85 ALA A O 1
ATOM 629 N N . TRP A 1 86 ? 13.111 -15.512 5.022 1.00 73.88 86 TRP A N 1
ATOM 630 C CA . TRP A 1 86 ? 12.580 -15.089 6.308 1.00 73.88 86 TRP A CA 1
ATOM 631 C C . TRP A 1 86 ? 11.068 -15.300 6.301 1.00 73.88 86 TRP A C 1
ATOM 633 O O . TRP A 1 86 ? 10.340 -14.642 5.558 1.00 73.88 86 TRP A O 1
ATOM 643 N N . LYS A 1 87 ? 10.594 -16.241 7.118 1.00 65.00 87 LYS A N 1
ATOM 644 C CA . LYS A 1 87 ? 9.168 -16.452 7.357 1.00 65.00 87 LYS A CA 1
ATOM 645 C C . LYS A 1 87 ? 8.760 -15.618 8.580 1.00 65.00 87 LYS A C 1
ATOM 647 O O . LYS A 1 87 ? 9.309 -15.860 9.654 1.00 65.00 87 LYS A O 1
ATOM 652 N N . PRO A 1 88 ? 7.829 -14.655 8.457 1.00 69.50 88 PRO A N 1
ATOM 653 C CA . PRO A 1 88 ? 7.287 -13.974 9.627 1.00 69.50 88 PRO A CA 1
ATOM 654 C C . PRO A 1 88 ? 6.502 -14.980 10.482 1.00 69.50 88 PRO A C 1
ATOM 656 O O . PRO A 1 88 ? 5.800 -15.835 9.938 1.00 69.50 88 PRO A O 1
ATOM 659 N N . PHE A 1 89 ? 6.637 -14.894 11.805 1.00 81.75 89 PHE A N 1
ATOM 660 C CA . PHE A 1 89 ? 5.979 -15.813 12.746 1.00 81.75 89 PHE A CA 1
ATOM 661 C C . PHE A 1 89 ? 5.124 -15.106 13.810 1.00 81.75 89 PHE A C 1
ATOM 663 O O . PHE A 1 89 ? 4.288 -15.749 14.435 1.00 81.75 89 PHE A O 1
ATOM 670 N N . ALA A 1 90 ? 5.303 -13.795 14.001 1.00 84.56 90 ALA A N 1
ATOM 671 C CA . ALA A 1 90 ? 4.482 -12.983 14.892 1.00 84.56 90 ALA A CA 1
ATOM 672 C C . ALA A 1 90 ? 4.416 -11.529 14.400 1.00 84.56 90 ALA A C 1
ATOM 674 O O . ALA A 1 90 ? 5.418 -10.985 13.919 1.00 84.56 90 ALA A O 1
ATOM 675 N N . SER A 1 91 ? 3.256 -10.894 14.569 1.00 80.69 91 SER A N 1
ATOM 676 C CA . SER A 1 91 ? 2.963 -9.544 14.096 1.00 80.69 91 SER A CA 1
ATOM 677 C C . SER A 1 91 ? 2.218 -8.765 15.173 1.00 80.69 91 SER A C 1
ATOM 679 O O . SER A 1 91 ? 1.206 -9.204 15.719 1.00 80.69 91 SER A O 1
ATOM 681 N N . PHE A 1 92 ? 2.703 -7.558 15.458 1.00 88.00 92 PHE A N 1
ATOM 682 C CA . PHE A 1 92 ? 2.132 -6.703 16.492 1.00 88.00 92 PHE A CA 1
ATOM 683 C C . PHE A 1 92 ? 1.884 -5.296 15.967 1.00 88.00 92 PHE A C 1
ATOM 685 O O . PHE A 1 92 ? 2.724 -4.716 15.271 1.00 88.00 92 PHE A O 1
ATOM 692 N N . VAL A 1 93 ? 0.759 -4.714 16.368 1.00 83.00 93 VAL A N 1
ATOM 693 C CA . VAL A 1 93 ? 0.462 -3.296 16.172 1.00 83.00 93 VAL A CA 1
ATOM 694 C C . VAL A 1 93 ? 0.531 -2.605 17.524 1.00 83.00 93 VAL A C 1
ATOM 696 O O . VAL A 1 93 ? -0.247 -2.910 18.422 1.00 83.00 93 VAL A O 1
ATOM 699 N N . VAL A 1 94 ? 1.467 -1.667 17.668 1.00 90.00 94 VAL A N 1
ATOM 700 C CA . VAL A 1 94 ? 1.620 -0.843 18.873 1.00 90.00 94 VAL A CA 1
ATOM 701 C C . VAL A 1 94 ? 1.175 0.578 18.559 1.00 90.00 94 VAL A C 1
ATOM 703 O O . VAL A 1 94 ? 1.688 1.211 17.634 1.00 90.00 94 VAL A O 1
ATOM 706 N N . GLU A 1 95 ? 0.243 1.094 19.349 1.00 83.62 95 GLU A N 1
ATOM 707 C CA . GLU A 1 95 ? -0.249 2.461 19.260 1.00 83.62 95 GLU A CA 1
ATOM 708 C C . GLU A 1 95 ? -0.025 3.199 20.581 1.00 83.62 95 GLU A C 1
ATOM 710 O O . GLU A 1 95 ? -0.453 2.756 21.647 1.00 83.62 95 GLU A O 1
ATOM 715 N N . PHE A 1 96 ? 0.598 4.373 20.505 1.00 92.50 96 PHE A N 1
ATOM 716 C CA . PHE A 1 96 ? 0.658 5.323 21.611 1.00 92.50 96 PHE A CA 1
ATOM 717 C C . PHE A 1 96 ? -0.364 6.418 21.343 1.00 92.50 96 PHE A C 1
ATOM 719 O O . PHE A 1 96 ? -0.257 7.149 20.359 1.00 92.50 96 PHE A O 1
ATOM 726 N N . GLN A 1 97 ? -1.378 6.500 22.191 1.00 90.31 97 GLN A N 1
ATOM 727 C CA . GLN A 1 97 ? -2.510 7.397 22.004 1.00 90.31 97 GLN A CA 1
ATOM 728 C C . GLN A 1 97 ? -2.490 8.469 23.094 1.00 90.31 97 GLN A C 1
ATOM 730 O O . GLN A 1 97 ? -2.156 8.180 24.242 1.00 90.31 97 GLN A O 1
ATOM 735 N N . GLN A 1 98 ? -2.847 9.701 22.739 1.00 92.19 98 GLN A N 1
ATOM 736 C CA . GLN A 1 98 ? -3.037 10.809 23.673 1.00 92.19 98 GLN A CA 1
ATOM 737 C C . GLN A 1 98 ? -4.465 11.332 23.516 1.00 92.19 98 GLN A C 1
ATOM 739 O O . GLN A 1 98 ? -4.927 11.511 22.390 1.00 92.19 98 GLN A O 1
ATOM 744 N N . ASN A 1 99 ? -5.161 11.553 24.629 1.00 90.44 99 ASN A N 1
ATOM 745 C CA . ASN A 1 99 ? -6.477 12.174 24.613 1.00 90.44 99 ASN A CA 1
ATOM 746 C C . ASN A 1 99 ? -6.323 13.679 24.340 1.00 90.44 99 ASN A C 1
ATOM 748 O O . ASN A 1 99 ? -5.635 14.371 25.088 1.00 90.44 99 ASN A O 1
ATOM 752 N N . SER A 1 100 ? -6.926 14.166 23.255 1.00 78.38 100 SER A N 1
ATOM 753 C CA . SER A 1 100 ? -6.914 15.584 22.874 1.00 78.38 100 SER A CA 1
ATOM 754 C C . SER A 1 100 ? -7.980 16.418 23.585 1.00 78.38 100 SER A C 1
ATOM 756 O O . SER A 1 100 ? -7.890 17.639 23.565 1.00 78.38 100 SER A O 1
ATOM 758 N N . GLU A 1 101 ? -8.987 15.778 24.184 1.00 83.19 101 GLU A N 1
ATOM 759 C CA . GLU A 1 101 ? -10.092 16.447 24.889 1.00 83.19 101 GLU A CA 1
ATOM 760 C C . GLU A 1 101 ? -9.824 16.608 26.392 1.00 83.19 101 GLU A C 1
ATOM 762 O O . GLU A 1 101 ? -10.568 17.286 27.092 1.00 83.19 101 GLU A O 1
ATOM 767 N N . ASP A 1 102 ? -8.760 15.982 26.893 1.00 80.75 102 ASP A N 1
ATOM 768 C CA . ASP A 1 102 ? -8.359 16.044 28.292 1.00 80.75 102 ASP A CA 1
ATOM 769 C C . ASP A 1 102 ? -7.187 17.020 28.449 1.00 80.75 102 ASP A C 1
ATOM 771 O O . ASP A 1 102 ? -6.098 16.786 27.918 1.00 80.75 102 ASP A O 1
ATOM 775 N N . GLU A 1 103 ? -7.397 18.102 29.203 1.00 75.81 103 GLU A N 1
ATOM 776 C CA . GLU A 1 103 ? -6.366 19.107 29.507 1.00 75.81 103 GLU A CA 1
ATOM 777 C C . GLU A 1 103 ? -5.140 18.497 30.203 1.00 75.81 103 GLU A C 1
ATOM 779 O O . GLU A 1 103 ? -4.034 19.032 30.108 1.00 75.81 103 GLU A O 1
ATOM 784 N N . THR A 1 104 ? -5.302 17.342 30.859 1.00 81.25 104 THR A N 1
ATOM 785 C CA . THR A 1 104 ? -4.199 16.629 31.517 1.00 81.25 104 THR A CA 1
ATOM 786 C C . THR A 1 104 ? -3.323 15.835 30.543 1.00 81.25 104 THR A C 1
ATOM 788 O O . THR A 1 104 ? -2.264 15.335 30.930 1.00 81.25 104 THR A O 1
ATOM 791 N N . GLY A 1 105 ? -3.725 15.725 29.269 1.00 87.06 105 GLY A N 1
ATOM 792 C CA . GLY A 1 105 ? -2.951 15.056 28.228 1.00 87.06 105 GLY A CA 1
ATOM 793 C C . GLY A 1 105 ? -2.768 13.562 28.484 1.00 87.06 105 GLY A C 1
ATOM 794 O O . GLY A 1 105 ? -1.690 13.029 28.207 1.00 87.06 105 GLY A O 1
ATOM 795 N N . GLN A 1 106 ? -3.793 12.884 29.019 1.00 92.88 106 GLN A N 1
ATOM 796 C CA . GLN A 1 106 ? -3.737 11.451 29.308 1.00 92.88 106 GLN A CA 1
ATOM 797 C C . GLN A 1 106 ? -3.250 10.654 28.099 1.00 92.88 106 GLN A C 1
ATOM 799 O O . GLN A 1 106 ? -3.768 10.767 26.986 1.00 92.88 106 GLN A O 1
ATOM 804 N N . ARG A 1 107 ? -2.242 9.818 28.341 1.00 95.00 107 ARG A N 1
ATOM 805 C CA . ARG A 1 107 ? -1.665 8.916 27.345 1.00 95.00 107 ARG A CA 1
ATOM 806 C C . ARG A 1 107 ? -2.080 7.486 27.640 1.00 95.00 107 ARG A C 1
ATOM 808 O O . ARG A 1 107 ? -2.337 7.144 28.792 1.00 95.00 107 ARG A O 1
ATOM 815 N N . ARG A 1 108 ? -2.100 6.642 26.615 1.00 96.12 108 ARG A N 1
ATOM 816 C CA . ARG A 1 108 ? -2.238 5.189 26.748 1.00 96.12 108 ARG A CA 1
ATOM 817 C C . ARG A 1 108 ? -1.429 4.460 25.686 1.00 96.12 108 ARG A C 1
ATOM 819 O O . ARG A 1 108 ? -1.183 4.996 24.606 1.00 96.12 108 ARG A O 1
ATOM 826 N N . THR A 1 109 ? -1.056 3.229 25.995 1.00 96.62 109 THR A N 1
ATOM 827 C CA . THR A 1 109 ? -0.395 2.299 25.080 1.00 96.62 109 THR A CA 1
ATOM 828 C C . THR A 1 109 ? -1.383 1.195 24.749 1.00 96.62 109 THR A C 1
ATOM 830 O O . THR A 1 109 ? -1.922 0.563 25.653 1.00 96.62 109 THR A O 1
ATOM 833 N N . LYS A 1 110 ? -1.640 0.973 23.466 1.00 92.75 110 LYS A N 1
ATOM 834 C CA . LYS A 1 110 ? -2.500 -0.091 22.957 1.00 92.75 110 LYS A CA 1
ATOM 835 C C . LYS A 1 110 ? -1.648 -1.036 22.121 1.00 92.75 110 LYS A C 1
ATOM 837 O O . LYS A 1 110 ? -0.880 -0.576 21.280 1.00 92.75 110 LYS A O 1
ATOM 842 N N . VAL A 1 111 ? -1.778 -2.335 22.348 1.00 93.75 111 VAL A N 1
ATOM 843 C CA . VAL A 1 111 ? -1.058 -3.363 21.595 1.00 93.75 111 VAL A CA 1
ATOM 844 C C . VAL A 1 111 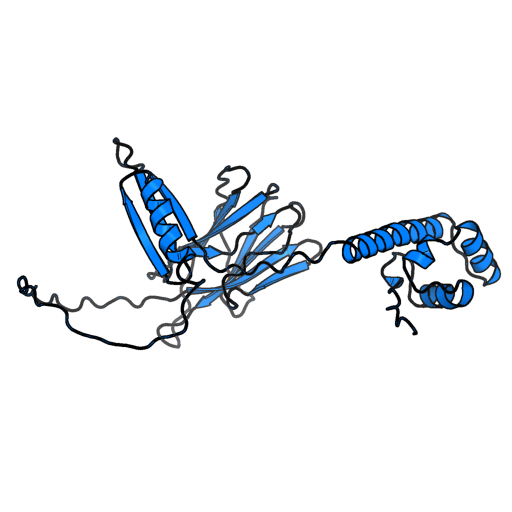? -2.044 -4.402 21.097 1.00 93.75 111 VAL A C 1
ATOM 846 O O . VAL A 1 111 ? -2.886 -4.862 21.864 1.00 93.75 111 VAL A O 1
ATOM 849 N N . HIS A 1 112 ? -1.926 -4.775 19.827 1.00 83.44 112 HIS A N 1
ATOM 850 C CA . HIS A 1 112 ? -2.714 -5.821 19.182 1.00 83.44 112 HIS A CA 1
ATOM 851 C C . HIS A 1 112 ? -1.767 -6.873 18.606 1.00 83.44 112 HIS A C 1
ATOM 853 O O . HIS A 1 112 ? -0.874 -6.539 17.828 1.00 83.44 112 HIS A O 1
ATOM 859 N N . TYR A 1 113 ? -1.932 -8.121 19.031 1.00 89.44 113 TYR A N 1
ATOM 860 C CA . TYR A 1 113 ? -1.272 -9.296 18.476 1.00 89.44 113 TYR A CA 1
ATOM 861 C C . TYR A 1 113 ? -2.187 -9.912 17.421 1.00 89.44 113 TYR A C 1
ATOM 863 O O . TYR A 1 113 ? -3.310 -10.313 17.736 1.00 89.44 113 TYR A O 1
ATOM 871 N N . MET A 1 114 ? -1.715 -9.932 16.176 1.00 74.06 114 MET A N 1
ATOM 872 C CA . MET A 1 114 ? -2.561 -10.172 15.006 1.00 74.06 114 MET A CA 1
ATOM 873 C C . MET A 1 114 ? -2.930 -11.649 14.850 1.00 74.06 114 MET A C 1
ATOM 875 O O . MET A 1 114 ? -4.050 -11.964 14.462 1.00 74.06 114 MET A O 1
ATOM 879 N N . GLU A 1 115 ? -2.013 -12.561 15.172 1.00 80.81 115 GLU A N 1
ATOM 880 C CA . GLU A 1 115 ? -2.181 -13.996 14.925 1.00 80.81 115 GLU A CA 1
ATOM 881 C C . GLU A 1 115 ? -3.251 -14.646 15.819 1.00 80.81 115 GLU A C 1
ATOM 883 O O . GLU A 1 115 ? -3.912 -15.590 15.391 1.00 80.81 115 GLU A O 1
ATOM 888 N N . GLU A 1 116 ? -3.452 -14.136 17.039 1.00 79.44 116 GLU A N 1
ATOM 889 C CA . GLU A 1 116 ? -4.475 -14.632 17.977 1.00 79.44 116 GLU A CA 1
ATOM 890 C C . GLU A 1 116 ? -5.585 -13.612 18.272 1.00 79.44 116 GLU A C 1
ATOM 892 O O . GLU A 1 116 ? -6.407 -13.844 19.160 1.00 79.44 116 GLU A O 1
ATOM 897 N N . ASP A 1 117 ? -5.605 -12.481 17.560 1.00 79.94 117 ASP A N 1
ATOM 898 C CA . ASP A 1 117 ? -6.547 -11.374 17.774 1.00 79.94 117 ASP A CA 1
ATOM 899 C C . ASP A 1 117 ? -6.627 -10.923 19.249 1.00 79.94 117 ASP A C 1
ATOM 901 O O . ASP A 1 117 ? -7.696 -10.720 19.832 1.00 79.94 117 ASP A O 1
ATOM 905 N N . LYS A 1 118 ? -5.461 -10.805 19.897 1.00 85.50 118 LYS A N 1
ATOM 906 C CA . LYS A 1 118 ? -5.363 -10.413 21.309 1.00 85.50 118 LYS A CA 1
ATOM 907 C C . LYS A 1 118 ? -4.985 -8.954 21.44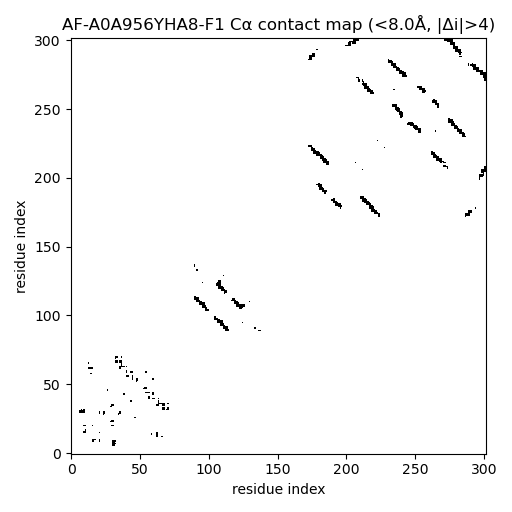3 1.00 85.50 118 LYS A C 1
ATOM 909 O O . LYS A 1 118 ? -3.987 -8.502 20.890 1.00 85.50 118 LYS A O 1
ATOM 914 N N . GLU A 1 119 ? -5.740 -8.234 22.256 1.00 92.31 119 GLU A N 1
ATOM 915 C CA . GLU A 1 119 ? -5.529 -6.813 22.498 1.00 92.31 119 GLU A CA 1
ATOM 916 C C . GLU A 1 119 ? -5.260 -6.543 23.981 1.00 92.31 119 GLU A C 1
ATOM 918 O O . GLU A 1 119 ? -5.893 -7.125 24.866 1.00 92.31 119 GLU A O 1
ATOM 923 N N . VAL A 1 120 ? -4.334 -5.626 24.257 1.00 95.19 120 VAL A N 1
ATOM 924 C CA . VAL A 1 120 ? -4.107 -5.082 25.595 1.00 95.19 120 VAL A CA 1
ATOM 925 C C . VAL A 1 120 ? -3.968 -3.566 25.533 1.00 95.19 120 VAL A C 1
ATOM 927 O O . VAL A 1 120 ? -3.389 -3.003 24.603 1.00 95.19 120 VAL A O 1
ATOM 930 N N . ILE A 1 121 ? -4.520 -2.891 26.540 1.00 95.62 121 ILE A N 1
ATOM 931 C CA . ILE A 1 121 ? -4.451 -1.440 26.686 1.00 95.62 121 ILE A CA 1
ATOM 932 C C . ILE A 1 121 ? -3.921 -1.127 28.080 1.00 95.62 121 ILE A C 1
ATOM 934 O O . ILE A 1 121 ? -4.444 -1.629 29.076 1.00 95.62 121 ILE A O 1
ATOM 938 N N . TRP A 1 122 ? -2.917 -0.260 28.153 1.00 97.50 122 TRP A N 1
ATOM 939 C CA . TRP A 1 122 ? -2.370 0.243 29.405 1.00 97.50 122 TRP A CA 1
ATOM 940 C C . TRP A 1 122 ? -2.470 1.768 29.491 1.00 97.50 122 TRP A C 1
ATOM 942 O O . TRP A 1 122 ? -2.262 2.449 28.482 1.00 97.50 122 TRP A O 1
ATOM 952 N N . PRO A 1 123 ? -2.757 2.328 30.680 1.00 95.25 123 PRO A N 1
ATOM 953 C CA . PRO A 1 123 ? -2.626 3.761 30.903 1.00 95.25 123 PRO A CA 1
ATOM 954 C C . PRO A 1 123 ? -1.150 4.172 30.821 1.00 95.25 123 PRO A C 1
ATOM 956 O O . PRO A 1 123 ? -0.269 3.452 31.276 1.00 95.25 123 PRO A O 1
ATOM 959 N N . GLY A 1 124 ? -0.876 5.342 30.255 1.00 94.44 124 GLY A N 1
ATOM 960 C CA . GLY A 1 124 ? 0.476 5.864 30.077 1.00 94.44 124 GLY A CA 1
ATOM 961 C C . GLY A 1 124 ? 1.259 5.250 28.910 1.00 94.44 124 GLY A C 1
ATOM 962 O O . GLY A 1 124 ? 0.729 4.534 28.057 1.00 94.44 124 GLY A O 1
ATOM 963 N N . ILE A 1 125 ? 2.547 5.596 28.850 1.00 93.88 125 ILE A N 1
ATOM 964 C CA . ILE A 1 125 ? 3.508 5.066 27.876 1.00 93.88 125 ILE A CA 1
ATOM 965 C C . ILE A 1 125 ? 4.287 3.937 28.548 1.00 93.88 125 ILE A C 1
ATOM 967 O O . ILE A 1 125 ? 5.224 4.183 29.303 1.00 93.88 125 ILE A O 1
ATOM 971 N N . GLU A 1 126 ? 3.887 2.702 28.274 1.00 93.06 126 GLU A N 1
ATOM 972 C CA . GLU A 1 126 ? 4.316 1.520 29.027 1.00 93.06 126 GLU A CA 1
ATOM 973 C C . GLU A 1 126 ? 5.353 0.723 28.235 1.00 93.06 126 GLU A C 1
ATOM 975 O O . GLU A 1 126 ? 5.020 -0.150 27.437 1.00 93.06 126 GLU A O 1
ATOM 980 N N . ARG A 1 127 ? 6.636 1.052 28.424 1.00 92.06 127 ARG A N 1
ATOM 981 C CA . ARG A 1 127 ? 7.749 0.445 27.665 1.00 92.06 127 ARG A CA 1
ATOM 982 C C . ARG A 1 127 ? 8.122 -0.945 28.173 1.00 92.06 127 ARG A C 1
ATOM 984 O O . ARG A 1 127 ? 8.330 -1.859 27.381 1.00 92.06 127 ARG A O 1
ATOM 991 N N . GLU A 1 128 ? 8.192 -1.101 29.490 1.00 93.62 128 GLU A N 1
ATOM 992 C CA . GLU A 1 128 ? 8.619 -2.347 30.135 1.00 93.62 128 GLU A CA 1
ATOM 993 C C . GLU A 1 128 ? 7.559 -3.438 29.971 1.00 93.62 128 GLU A C 1
ATOM 995 O O . GLU A 1 128 ? 7.860 -4.551 29.540 1.00 93.62 128 GLU A O 1
ATOM 1000 N N . ARG A 1 129 ? 6.289 -3.092 30.220 1.00 92.94 129 ARG A N 1
ATOM 1001 C CA . ARG A 1 129 ? 5.160 -4.013 30.039 1.00 92.94 129 ARG A CA 1
ATOM 1002 C C . ARG A 1 129 ? 4.960 -4.408 28.582 1.00 92.94 129 ARG A C 1
ATOM 1004 O O . ARG A 1 129 ? 4.654 -5.568 28.329 1.00 92.94 129 ARG A O 1
ATOM 1011 N N . LEU A 1 130 ? 5.189 -3.488 27.641 1.00 94.50 130 LEU A N 1
ATOM 1012 C CA . LEU A 1 130 ? 5.180 -3.800 26.213 1.00 94.50 130 LEU A CA 1
ATOM 1013 C C . LEU A 1 130 ? 6.211 -4.881 25.878 1.00 94.50 130 LEU A C 1
ATOM 1015 O O . LEU A 1 130 ? 5.848 -5.884 25.276 1.00 94.50 130 LEU A O 1
ATOM 1019 N N . GLY A 1 131 ? 7.468 -4.711 26.299 1.00 92.81 131 GLY A N 1
ATOM 1020 C CA . GLY A 1 131 ? 8.523 -5.696 26.038 1.00 92.81 131 GLY A CA 1
ATOM 1021 C C . GLY A 1 131 ? 8.201 -7.076 26.615 1.00 92.81 131 GLY A C 1
ATOM 1022 O O . GLY A 1 131 ? 8.316 -8.078 25.911 1.00 92.81 131 GLY A O 1
ATOM 1023 N N . LEU A 1 132 ? 7.725 -7.122 27.865 1.00 92.94 132 LEU A N 1
ATOM 1024 C CA . LEU A 1 132 ? 7.304 -8.369 28.511 1.00 92.94 132 LEU A CA 1
ATOM 1025 C C . LEU A 1 132 ? 6.144 -9.039 27.769 1.00 92.94 132 LEU A C 1
ATOM 1027 O O . LEU A 1 132 ? 6.169 -10.247 27.551 1.00 92.94 132 LEU A O 1
ATOM 1031 N N . TRP A 1 133 ? 5.143 -8.258 27.365 1.00 93.25 133 TRP A N 1
ATOM 1032 C CA . TRP A 1 133 ? 3.968 -8.776 26.674 1.00 93.25 133 TRP A CA 1
ATOM 1033 C C . TRP A 1 133 ? 4.313 -9.304 25.280 1.00 93.25 133 TRP A C 1
ATOM 1035 O O . TRP A 1 133 ? 3.902 -10.405 24.940 1.00 93.25 133 TRP A O 1
ATOM 1045 N N . LEU A 1 134 ? 5.132 -8.588 24.500 1.00 93.06 134 LEU A N 1
ATOM 1046 C CA . LEU A 1 134 ? 5.628 -9.079 23.208 1.00 93.06 134 LEU A CA 1
ATOM 1047 C C . LEU A 1 134 ? 6.428 -10.381 23.376 1.00 93.06 134 LEU A C 1
ATOM 1049 O O . LEU A 1 134 ? 6.234 -11.330 22.618 1.00 93.06 134 LEU A O 1
ATOM 1053 N N . GLY A 1 135 ? 7.280 -10.453 24.406 1.00 91.81 135 GLY A N 1
ATOM 1054 C CA . GLY A 1 135 ? 8.084 -11.638 24.710 1.00 91.81 135 GLY A CA 1
ATOM 1055 C C . GLY A 1 135 ? 7.252 -12.900 24.960 1.00 91.81 135 GLY A C 1
ATOM 1056 O O . GLY A 1 135 ? 7.655 -13.978 24.529 1.00 91.81 135 GLY A O 1
ATOM 1057 N N . GLN A 1 136 ? 6.067 -12.766 25.569 1.00 90.12 136 GLN A N 1
ATOM 1058 C CA . GLN A 1 136 ? 5.161 -13.896 25.814 1.00 90.12 136 GLN A CA 1
ATOM 1059 C C . GLN A 1 136 ? 4.699 -14.580 24.526 1.00 90.12 136 GLN A C 1
ATOM 1061 O O . GLN A 1 136 ? 4.500 -15.786 24.531 1.00 90.12 136 GLN A O 1
ATOM 1066 N N . TYR A 1 137 ? 4.543 -13.842 23.429 1.00 85.81 137 TYR A N 1
ATOM 1067 C CA . TYR A 1 137 ? 4.072 -14.405 22.158 1.00 85.81 137 TYR A CA 1
ATOM 1068 C C . TYR A 1 137 ? 5.218 -14.784 21.222 1.00 85.81 137 TYR A C 1
ATOM 1070 O O . TYR A 1 137 ? 5.064 -15.661 20.379 1.00 85.81 137 TYR A O 1
ATOM 1078 N N . VAL A 1 138 ? 6.386 -14.164 21.396 1.00 85.75 138 VAL A N 1
ATOM 1079 C CA . VAL A 1 138 ? 7.586 -14.496 20.622 1.00 85.75 138 VAL A CA 1
ATOM 1080 C C . VAL A 1 138 ? 8.224 -15.810 21.094 1.00 85.75 138 VAL A C 1
ATOM 1082 O O . VAL A 1 138 ? 8.736 -16.553 20.266 1.00 85.75 138 VAL A O 1
ATOM 1085 N N . GLN A 1 139 ? 8.173 -16.133 22.393 1.00 66.75 139 GLN A N 1
ATOM 1086 C CA . GLN A 1 139 ? 8.832 -17.329 22.948 1.00 66.75 139 GLN A CA 1
ATOM 1087 C C . GLN A 1 139 ? 8.012 -18.626 22.843 1.00 66.75 139 GLN A C 1
ATOM 1089 O O . GLN A 1 139 ? 8.580 -19.710 22.907 1.00 66.75 139 GLN A O 1
ATOM 1094 N N . VAL A 1 140 ? 6.689 -18.550 22.673 1.00 58.03 140 VAL A N 1
ATOM 1095 C CA . VAL A 1 140 ? 5.803 -19.729 22.773 1.00 58.03 140 VAL A CA 1
ATOM 1096 C C . VAL A 1 140 ? 5.867 -20.658 21.547 1.00 58.03 140 VAL A C 1
ATOM 1098 O O . VAL A 1 140 ? 5.409 -21.792 21.628 1.00 58.03 140 VAL A O 1
ATOM 1101 N N . GLN A 1 141 ? 6.476 -20.247 20.427 1.00 53.59 141 GLN A N 1
ATOM 1102 C CA . GLN A 1 141 ? 6.523 -21.076 19.211 1.00 53.59 141 GLN A CA 1
ATOM 1103 C C . GLN A 1 141 ? 7.805 -21.895 18.985 1.00 53.59 141 GLN A C 1
ATOM 1105 O O . GLN A 1 141 ? 7.789 -22.754 18.104 1.00 53.59 141 GLN A O 1
ATOM 1110 N N . GLU A 1 142 ? 8.889 -21.701 19.746 1.00 54.38 142 GLU A N 1
ATOM 1111 C CA . GLU A 1 142 ? 10.112 -22.510 19.552 1.00 54.38 142 GLU A CA 1
ATOM 1112 C C . GLU A 1 142 ? 10.068 -23.878 20.255 1.00 54.38 142 GLU A C 1
ATOM 1114 O O . GLU A 1 142 ? 10.739 -24.808 19.812 1.00 54.38 142 GLU A O 1
ATOM 1119 N N . GLU A 1 143 ? 9.227 -24.068 21.276 1.00 49.56 143 GLU A N 1
ATOM 1120 C CA . GLU A 1 143 ? 9.134 -25.338 22.006 1.00 49.56 143 GLU A CA 1
ATOM 1121 C C . GLU A 1 143 ? 7.691 -25.675 22.405 1.00 49.56 143 GLU A C 1
ATOM 1123 O O . GLU A 1 143 ? 7.270 -25.404 23.527 1.00 49.56 143 GLU A O 1
ATOM 1128 N N . GLN A 1 144 ? 6.932 -26.346 21.530 1.00 40.97 144 GLN A N 1
ATOM 1129 C CA . GLN A 1 144 ? 5.901 -27.275 22.012 1.00 40.97 144 GLN A CA 1
ATOM 1130 C C . GLN A 1 144 ? 5.480 -28.320 20.962 1.00 40.97 144 GLN A C 1
ATOM 1132 O O . GLN A 1 144 ? 4.773 -27.998 20.006 1.00 40.97 144 GLN A O 1
ATOM 1137 N N . PRO A 1 145 ? 5.841 -29.605 21.155 1.00 44.81 145 PRO A N 1
ATOM 1138 C CA . PRO A 1 145 ? 5.052 -30.714 20.648 1.00 44.81 145 PRO A CA 1
ATOM 1139 C C . PRO A 1 145 ? 3.729 -30.749 21.416 1.00 44.81 145 PRO A C 1
ATOM 1141 O O . PRO A 1 145 ? 3.693 -30.677 22.644 1.00 44.81 145 PRO A O 1
ATOM 1144 N N . GLU A 1 146 ? 2.646 -30.871 20.665 1.00 52.72 146 GLU A N 1
ATOM 1145 C CA . GLU A 1 146 ? 1.267 -31.003 21.115 1.00 52.72 146 GLU A CA 1
ATOM 1146 C C . GLU A 1 146 ? 1.115 -32.100 22.194 1.00 52.72 146 GLU A C 1
ATOM 1148 O O . GLU A 1 146 ? 0.998 -33.290 21.899 1.00 52.72 146 GLU A O 1
ATOM 1153 N N . ALA A 1 147 ? 1.111 -31.703 23.469 1.00 38.62 147 ALA A N 1
ATOM 1154 C CA . ALA A 1 147 ? 0.775 -32.570 24.591 1.00 38.62 147 ALA A CA 1
ATOM 1155 C C . ALA A 1 147 ? -0.614 -32.197 25.122 1.00 38.62 147 ALA A C 1
ATOM 1157 O O . ALA A 1 147 ? -0.804 -31.228 25.856 1.00 38.62 147 ALA A O 1
ATOM 1158 N N . LYS A 1 148 ? -1.607 -33.004 24.740 1.00 50.34 148 LYS A N 1
ATOM 1159 C CA . LYS A 1 148 ? -2.921 -33.054 25.389 1.00 50.34 148 LYS A CA 1
ATOM 1160 C C . LYS A 1 148 ? -2.763 -33.375 26.877 1.00 50.34 148 LYS A C 1
ATOM 1162 O O . LYS A 1 148 ? -2.223 -34.435 27.172 1.00 50.34 148 LYS A O 1
ATOM 1167 N N . GLN A 1 149 ? -3.352 -32.552 27.755 1.00 46.41 149 GLN A N 1
ATOM 1168 C CA . GLN A 1 149 ? -4.166 -32.906 28.947 1.00 46.41 149 GLN A CA 1
ATOM 1169 C C . GLN A 1 149 ? -4.120 -31.799 30.026 1.00 46.41 149 GLN A C 1
ATOM 1171 O O . GLN A 1 149 ? -3.180 -31.014 30.046 1.00 46.41 149 GLN A O 1
ATOM 1176 N N . PRO A 1 150 ? -5.010 -31.808 31.039 1.00 45.62 150 PRO A N 1
ATOM 1177 C CA . PRO A 1 150 ? -6.465 -31.954 31.011 1.00 45.62 150 PRO A CA 1
ATOM 1178 C C . PRO A 1 150 ? -7.160 -30.818 31.801 1.00 45.62 150 PRO A C 1
ATOM 1180 O O . PRO A 1 150 ? -6.574 -30.151 32.651 1.00 45.62 150 PRO A O 1
ATOM 1183 N N . ALA A 1 151 ? -8.457 -30.634 31.560 1.00 51.81 151 ALA A N 1
ATOM 1184 C CA . ALA A 1 151 ? -9.305 -29.749 32.353 1.00 51.81 151 ALA A CA 1
ATOM 1185 C C . ALA A 1 151 ? -9.471 -30.254 33.802 1.00 51.81 151 ALA A C 1
ATOM 1187 O O . ALA A 1 151 ? -9.877 -31.397 34.007 1.00 51.81 151 ALA A O 1
ATOM 1188 N N . ALA A 1 152 ? -9.232 -29.383 34.791 1.00 44.06 152 ALA A N 1
ATOM 1189 C CA . ALA A 1 152 ? -9.726 -29.494 36.171 1.00 44.06 152 ALA A CA 1
ATOM 1190 C C . ALA A 1 152 ? -9.687 -28.098 36.861 1.00 44.06 152 ALA A C 1
ATOM 1192 O O . ALA A 1 152 ? -9.043 -27.186 36.349 1.00 44.06 152 ALA A O 1
ATOM 1193 N N . PRO A 1 153 ? -10.415 -27.855 37.965 1.00 46.16 153 PRO A N 1
ATOM 1194 C CA . PRO A 1 153 ? -11.664 -27.097 37.950 1.00 46.16 153 PRO A CA 1
ATOM 1195 C C . PRO A 1 153 ? -11.520 -25.671 38.506 1.00 46.16 153 PRO A C 1
ATOM 1197 O O . PRO A 1 153 ? -10.858 -25.436 39.519 1.00 46.16 153 PRO A O 1
ATOM 1200 N N . GLN A 1 154 ? -12.237 -24.724 37.894 1.00 43.00 154 GLN A N 1
ATOM 1201 C CA . GLN A 1 154 ? -12.439 -23.381 38.437 1.00 43.00 154 GLN A CA 1
ATOM 1202 C C . GLN A 1 154 ? -13.233 -23.446 39.749 1.00 43.00 154 GLN A C 1
ATOM 1204 O O . GLN A 1 154 ? -14.376 -23.901 39.793 1.00 43.00 154 GLN A O 1
ATOM 1209 N N . LYS A 1 155 ? -12.608 -22.960 40.825 1.00 39.31 155 LYS A N 1
ATOM 1210 C CA . LYS A 1 155 ? -13.253 -22.698 42.113 1.00 39.31 155 LYS A CA 1
ATOM 1211 C C . LYS A 1 155 ? -14.281 -21.577 41.959 1.00 39.31 155 LYS A C 1
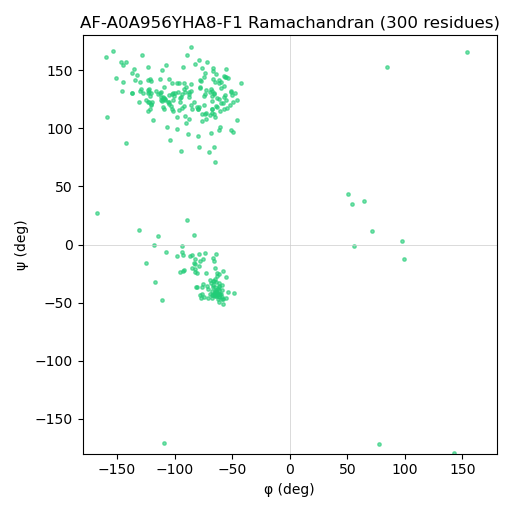ATOM 1213 O O . LYS A 1 155 ? -13.981 -20.510 41.432 1.00 39.31 155 LYS A O 1
ATOM 1218 N N . ALA A 1 156 ? -15.478 -21.858 42.460 1.00 43.72 156 ALA A N 1
ATOM 1219 C CA . ALA A 1 156 ? -16.614 -20.960 42.523 1.00 43.72 156 ALA A CA 1
ATOM 1220 C C . ALA A 1 156 ? -16.333 -19.734 43.406 1.00 43.72 156 ALA A C 1
ATOM 1222 O O . ALA A 1 156 ? -16.020 -19.871 44.589 1.00 43.72 156 ALA A O 1
ATOM 1223 N N . SER A 1 157 ? -16.551 -18.553 42.832 1.00 38.34 157 SER A N 1
ATOM 1224 C CA . SER A 1 157 ? -16.830 -17.316 43.560 1.00 38.34 157 SER A CA 1
ATOM 1225 C C . SER A 1 157 ? -18.279 -16.924 43.269 1.00 38.34 157 SER A C 1
ATOM 1227 O O . SER A 1 157 ? -18.723 -16.971 42.123 1.00 38.34 157 SER A O 1
ATOM 1229 N N . ALA A 1 158 ? -19.019 -16.614 44.330 1.00 43.53 158 ALA A N 1
ATOM 1230 C CA . ALA A 1 158 ? -20.460 -16.381 44.353 1.00 43.53 158 ALA A CA 1
ATOM 1231 C C . ALA A 1 158 ? -20.952 -15.281 43.377 1.00 43.53 158 ALA A C 1
ATOM 1233 O O . ALA A 1 158 ? -20.217 -14.334 43.092 1.00 43.53 158 ALA A O 1
ATOM 1234 N N . PRO A 1 159 ? -22.205 -15.373 42.886 1.00 50.12 159 PRO A N 1
ATOM 1235 C CA . PRO A 1 159 ? -22.752 -14.443 41.899 1.00 50.12 159 PRO A CA 1
ATOM 1236 C C . PRO A 1 159 ? -23.184 -13.105 42.528 1.00 50.12 159 PRO A C 1
ATOM 1238 O O . PRO A 1 159 ? -23.897 -13.115 43.534 1.00 50.12 159 PRO A O 1
ATOM 1241 N N . PRO A 1 160 ? -22.870 -11.946 41.918 1.00 46.25 160 PRO A N 1
ATOM 1242 C CA . PRO A 1 160 ? -23.633 -10.730 42.147 1.00 46.25 160 PRO A CA 1
ATOM 1243 C C . PRO A 1 160 ? -24.962 -10.787 41.375 1.00 46.25 160 PRO A C 1
ATOM 1245 O O . PRO A 1 160 ? -25.101 -11.471 40.360 1.00 46.25 160 PRO A O 1
ATOM 1248 N N . ALA A 1 161 ? -25.955 -10.092 41.923 1.00 46.03 161 ALA A N 1
ATOM 1249 C CA . ALA A 1 161 ? -27.364 -10.102 41.551 1.00 46.03 161 ALA A CA 1
ATOM 1250 C C . ALA A 1 161 ? -27.656 -10.097 40.036 1.00 46.03 161 ALA A C 1
ATOM 1252 O O . ALA A 1 161 ? -27.058 -9.346 39.267 1.00 46.03 161 ALA A O 1
ATOM 1253 N N . LYS A 1 162 ? -28.654 -10.901 39.636 1.00 45.09 162 LYS A N 1
ATOM 1254 C CA . LYS A 1 162 ? -29.251 -10.903 38.291 1.00 45.09 162 LYS A CA 1
ATOM 1255 C C . LYS A 1 162 ? -29.676 -9.478 37.898 1.00 45.09 162 LYS A C 1
ATOM 1257 O O . LYS A 1 162 ? -30.571 -8.936 38.547 1.00 45.09 162 LYS A O 1
ATOM 1262 N N . PRO A 1 163 ? -29.137 -8.898 36.812 1.00 43.50 163 PRO A N 1
ATOM 1263 C CA . PRO A 1 163 ? -29.767 -7.763 36.163 1.00 43.50 163 PRO A CA 1
ATOM 1264 C C . PRO A 1 163 ? -31.052 -8.248 35.487 1.00 43.50 163 PRO A C 1
ATOM 1266 O O . PRO A 1 163 ? -31.055 -9.255 34.774 1.00 43.50 163 PRO A O 1
ATOM 1269 N N . THR A 1 164 ? -32.147 -7.535 35.722 1.00 51.75 164 THR A N 1
ATOM 1270 C CA . THR A 1 164 ? -33.418 -7.688 35.010 1.00 51.75 164 THR A CA 1
ATOM 1271 C C . THR A 1 164 ? -33.175 -7.727 33.492 1.00 51.75 164 THR A C 1
ATOM 1273 O O . THR A 1 164 ? -32.478 -6.843 32.986 1.00 51.75 164 THR A O 1
ATOM 1276 N N . PRO A 1 165 ? -33.726 -8.700 32.737 1.00 44.22 165 PRO A N 1
ATOM 1277 C CA . PRO A 1 165 ? -33.596 -8.718 31.285 1.00 44.22 165 PRO A CA 1
ATOM 1278 C C . PRO A 1 165 ? -34.315 -7.495 30.716 1.00 44.22 165 PRO A C 1
ATOM 1280 O O . PRO A 1 165 ? -35.541 -7.399 30.770 1.00 44.22 165 PRO A O 1
ATOM 1283 N N . LEU A 1 166 ? -33.551 -6.538 30.193 1.00 50.19 166 LEU A N 1
ATOM 1284 C CA . LEU A 1 166 ? -34.110 -5.485 29.355 1.00 50.19 166 LEU A CA 1
ATOM 1285 C C . LEU A 1 166 ? -34.732 -6.142 28.109 1.00 50.19 166 LEU A C 1
ATOM 1287 O O . LEU A 1 166 ? -34.156 -7.100 27.582 1.00 50.19 166 LEU A O 1
ATOM 1291 N N . PRO A 1 167 ? -35.886 -5.650 27.625 1.00 51.16 167 PRO A N 1
ATOM 1292 C CA . PRO A 1 167 ? -36.526 -6.193 26.434 1.00 51.16 167 PRO A CA 1
ATOM 1293 C C . PRO A 1 167 ? -35.542 -6.167 25.254 1.00 51.16 167 PRO A C 1
ATOM 1295 O O . PRO A 1 167 ? -34.745 -5.225 25.154 1.00 51.16 167 PRO A O 1
ATOM 1298 N N . PRO A 1 168 ? -35.570 -7.174 24.360 1.00 51.38 168 PRO A N 1
ATOM 1299 C CA . PRO A 1 168 ? -34.682 -7.226 23.210 1.00 51.38 168 PRO A CA 1
ATOM 1300 C C . PRO A 1 168 ? -34.956 -6.008 22.326 1.00 51.38 168 PRO A C 1
ATOM 1302 O O . PRO A 1 168 ? -35.901 -5.985 21.540 1.00 51.38 168 PRO A O 1
ATOM 1305 N N . LYS A 1 169 ? -34.131 -4.964 22.465 1.00 55.91 169 LYS A N 1
ATOM 1306 C CA . LYS A 1 169 ? -34.087 -3.870 21.498 1.00 55.91 169 LYS A CA 1
ATOM 1307 C C . LYS A 1 169 ? -33.774 -4.510 20.153 1.00 55.91 169 LYS A C 1
ATOM 1309 O O . LYS A 1 169 ? -32.716 -5.124 20.011 1.00 55.91 169 LYS A O 1
ATOM 1314 N N . ALA A 1 170 ? -34.710 -4.398 19.211 1.00 55.97 170 ALA A N 1
ATOM 1315 C CA . ALA A 1 170 ? -34.569 -4.880 17.846 1.00 55.97 170 ALA A CA 1
ATOM 1316 C C . ALA A 1 170 ? -33.194 -4.458 17.314 1.00 55.97 170 ALA A C 1
ATOM 1318 O O . ALA A 1 170 ? -32.912 -3.274 17.116 1.00 55.97 170 ALA A O 1
ATOM 1319 N N . ARG A 1 171 ? -32.287 -5.430 17.196 1.00 60.94 171 ARG A N 1
ATOM 1320 C CA . ARG A 1 171 ? -30.907 -5.183 16.795 1.00 60.94 171 ARG A CA 1
ATOM 1321 C C . ARG A 1 171 ? -30.967 -4.857 15.310 1.00 60.94 171 ARG A C 1
ATOM 1323 O O . ARG A 1 171 ? -31.284 -5.736 14.515 1.00 60.94 171 ARG A O 1
ATOM 1330 N N . ALA A 1 172 ? -30.746 -3.592 14.957 1.00 66.19 172 ALA A N 1
ATOM 1331 C CA . ALA A 1 172 ? -30.730 -3.171 13.564 1.00 66.19 172 ALA A CA 1
ATOM 1332 C C . ALA A 1 172 ? -29.784 -4.080 12.764 1.00 66.19 172 ALA A C 1
ATOM 1334 O O . ALA A 1 172 ? -28.656 -4.336 13.203 1.00 66.19 172 ALA A O 1
ATOM 1335 N N . ALA A 1 173 ? -30.281 -4.572 11.628 1.00 72.44 173 ALA A N 1
ATOM 1336 C CA . ALA A 1 173 ? -29.525 -5.312 10.627 1.00 72.44 173 ALA A CA 1
ATOM 1337 C C . ALA A 1 173 ? -28.196 -4.596 10.345 1.00 72.44 173 ALA A C 1
ATOM 1339 O O . ALA A 1 173 ? -28.189 -3.400 10.039 1.00 72.44 173 ALA A O 1
ATOM 1340 N N . ARG A 1 174 ? -27.075 -5.307 10.500 1.00 76.62 174 ARG A N 1
ATOM 1341 C CA . ARG A 1 174 ? -25.733 -4.769 10.238 1.00 76.62 174 ARG A CA 1
ATOM 1342 C C . ARG A 1 174 ? -25.264 -5.291 8.895 1.00 76.62 174 ARG A C 1
ATOM 1344 O O . ARG A 1 174 ? -25.461 -6.462 8.599 1.00 76.62 174 ARG A O 1
ATOM 1351 N N . LEU A 1 175 ? -24.634 -4.426 8.115 1.00 82.06 175 LEU A N 1
ATOM 1352 C CA . LEU A 1 175 ? -24.064 -4.803 6.830 1.00 82.06 175 LEU A CA 1
ATOM 1353 C C . LEU A 1 175 ? -22.581 -5.131 7.015 1.00 82.06 175 LEU A C 1
ATOM 1355 O O . LEU A 1 175 ? -21.833 -4.303 7.546 1.00 82.06 175 LEU A O 1
ATOM 1359 N N . THR A 1 176 ? -22.167 -6.319 6.583 1.00 84.38 176 THR A N 1
ATOM 1360 C CA . THR A 1 176 ? -20.750 -6.692 6.545 1.00 84.38 176 THR A CA 1
ATOM 1361 C C . THR A 1 176 ? -20.157 -6.232 5.219 1.00 84.38 176 THR A C 1
ATOM 1363 O O . THR A 1 176 ? -20.690 -6.539 4.150 1.00 84.38 176 THR A O 1
ATOM 1366 N N . VAL A 1 177 ? -19.064 -5.477 5.298 1.00 84.12 177 VAL A N 1
ATOM 1367 C CA . VAL A 1 177 ? -18.322 -4.982 4.137 1.00 84.12 177 VAL A CA 1
ATOM 1368 C C . VAL A 1 177 ? -16.946 -5.623 4.140 1.00 84.12 177 VAL A C 1
ATOM 1370 O O . VAL A 1 177 ? -16.238 -5.561 5.145 1.00 84.12 177 VAL A O 1
ATOM 1373 N N . ARG A 1 178 ? -16.546 -6.203 3.009 1.00 85.50 178 ARG A N 1
ATOM 1374 C CA . ARG A 1 178 ? -15.214 -6.779 2.826 1.00 85.50 178 ARG A CA 1
ATOM 1375 C C . ARG A 1 178 ? -14.555 -6.160 1.602 1.00 85.50 178 ARG A C 1
ATOM 1377 O O . ARG A 1 178 ? -15.112 -6.216 0.510 1.00 85.50 178 ARG A O 1
ATOM 1384 N N . ALA A 1 179 ? -13.372 -5.579 1.769 1.00 87.31 179 ALA A N 1
ATOM 1385 C CA . ALA A 1 179 ? -12.549 -5.206 0.623 1.00 87.31 179 ALA A CA 1
ATOM 1386 C C . ALA A 1 179 ? -11.966 -6.483 -0.006 1.00 87.31 179 ALA A C 1
ATOM 1388 O O . ALA A 1 179 ? -11.492 -7.365 0.707 1.00 87.31 179 ALA A O 1
ATOM 1389 N N . THR A 1 180 ? -12.052 -6.593 -1.328 1.00 87.75 180 THR A N 1
ATOM 1390 C CA . THR A 1 180 ? -11.659 -7.789 -2.092 1.00 87.75 180 THR A CA 1
ATOM 1391 C C . THR A 1 180 ? -10.418 -7.531 -2.922 1.00 87.75 180 THR A C 1
ATOM 1393 O O . THR A 1 180 ? -9.468 -8.295 -2.829 1.00 87.75 180 THR A O 1
ATOM 1396 N N . ASN A 1 181 ? -10.383 -6.422 -3.662 1.00 89.25 181 ASN A N 1
ATOM 1397 C CA . ASN A 1 181 ? -9.252 -6.075 -4.512 1.00 89.25 181 ASN A CA 1
ATOM 1398 C C . ASN A 1 181 ? -8.836 -4.621 -4.312 1.00 89.25 181 ASN A C 1
ATOM 1400 O O . ASN A 1 181 ? -9.683 -3.743 -4.130 1.00 89.25 181 ASN A O 1
ATOM 1404 N N . VAL A 1 182 ? -7.536 -4.370 -4.425 1.00 89.25 182 VAL A N 1
ATOM 1405 C CA . VAL A 1 182 ? -6.948 -3.039 -4.591 1.00 89.25 182 VAL A CA 1
ATOM 1406 C C . VAL A 1 182 ? -6.353 -2.954 -5.989 1.00 89.25 182 VAL A C 1
ATOM 1408 O O . VAL A 1 182 ? -5.538 -3.789 -6.369 1.00 89.25 182 VAL A O 1
ATOM 1411 N N . HIS A 1 183 ? -6.736 -1.934 -6.743 1.00 89.31 183 HIS A N 1
ATOM 1412 C CA . HIS A 1 183 ? -6.236 -1.648 -8.082 1.00 89.31 183 HIS A CA 1
ATOM 1413 C C . HIS A 1 183 ? -5.382 -0.391 -8.036 1.00 89.31 183 HIS A C 1
ATOM 1415 O O . HIS A 1 183 ? -5.827 0.659 -7.569 1.00 89.31 183 HIS A O 1
ATOM 1421 N N . LEU A 1 184 ? -4.160 -0.482 -8.539 1.00 90.00 184 LEU A N 1
ATOM 1422 C CA . LEU A 1 184 ? -3.218 0.629 -8.598 1.00 90.00 184 LEU A CA 1
ATOM 1423 C C . LEU A 1 184 ? -2.897 0.889 -10.064 1.00 90.00 184 LEU A C 1
ATOM 1425 O O . LEU A 1 184 ? -2.210 0.091 -10.703 1.00 90.00 184 LEU A O 1
ATOM 1429 N N . GLY A 1 185 ? -3.430 1.982 -10.607 1.00 86.88 185 GLY A N 1
ATOM 1430 C CA . GLY A 1 185 ? -3.240 2.327 -12.012 1.00 86.88 185 GLY A CA 1
ATOM 1431 C C . GLY A 1 185 ? -1.952 3.109 -12.244 1.00 86.88 185 GLY A C 1
ATOM 1432 O O . GLY A 1 185 ? -1.671 4.100 -11.550 1.00 86.88 185 GLY A O 1
ATOM 1433 N N . ARG A 1 186 ? -1.197 2.665 -13.253 1.00 85.38 186 ARG A N 1
ATOM 1434 C CA . ARG A 1 186 ? 0.047 3.254 -13.746 1.00 85.38 186 ARG A CA 1
ATOM 1435 C C . ARG A 1 186 ? -0.069 3.597 -15.235 1.00 85.38 186 ARG A C 1
ATOM 1437 O O . ARG A 1 186 ? -0.627 2.813 -15.992 1.00 85.38 186 ARG A O 1
ATOM 1444 N N . PRO A 1 187 ? 0.487 4.725 -15.701 1.00 73.75 187 PRO A N 1
ATOM 1445 C CA . PRO A 1 187 ? 0.635 4.979 -17.129 1.00 73.75 187 PRO A CA 1
ATOM 1446 C C . PRO A 1 187 ? 1.590 3.960 -17.785 1.00 73.75 187 PRO A C 1
ATOM 1448 O O . PRO A 1 187 ? 2.584 3.597 -17.151 1.00 73.75 187 PRO A O 1
ATOM 1451 N N . PRO A 1 188 ? 1.370 3.571 -19.056 1.00 65.00 188 PRO A N 1
ATOM 1452 C CA . PRO A 1 188 ? 0.331 4.092 -19.940 1.00 65.00 188 PRO A CA 1
ATOM 1453 C C . PRO A 1 188 ? -1.070 3.502 -19.724 1.00 65.00 188 PRO A C 1
ATOM 1455 O O . PRO A 1 188 ? -1.988 4.240 -20.021 1.00 65.00 188 PRO A O 1
ATOM 1458 N N . ASP A 1 189 ? -1.244 2.293 -19.174 1.00 73.62 189 ASP A N 1
ATOM 1459 C CA . ASP A 1 189 ? -2.547 1.715 -18.747 1.00 73.62 189 ASP A CA 1
ATOM 1460 C C . ASP A 1 189 ? -2.357 0.438 -17.882 1.00 73.62 189 ASP A C 1
ATOM 1462 O O . ASP A 1 189 ? -3.193 -0.463 -17.832 1.00 73.62 189 ASP A O 1
ATOM 1466 N N . ASP A 1 190 ? -1.226 0.333 -17.183 1.00 83.00 190 ASP A N 1
ATOM 1467 C CA . ASP A 1 190 ? -0.899 -0.836 -16.368 1.00 83.00 190 ASP A CA 1
ATOM 1468 C C . ASP A 1 190 ? -1.637 -0.784 -15.027 1.00 83.00 190 ASP A C 1
ATOM 1470 O O . ASP A 1 190 ? -1.362 0.077 -14.189 1.00 83.00 190 ASP A O 1
ATOM 1474 N N . VAL A 1 191 ? -2.518 -1.750 -14.768 1.00 85.69 191 VAL A N 1
ATOM 1475 C CA . VAL A 1 191 ? -3.193 -1.895 -13.471 1.00 85.69 191 VAL A CA 1
ATOM 1476 C C . VAL A 1 191 ? -2.552 -3.028 -12.680 1.00 85.69 191 VAL A C 1
ATOM 1478 O O . VAL A 1 191 ? -2.562 -4.181 -13.104 1.00 85.69 191 VAL A O 1
ATOM 1481 N N . ILE A 1 192 ? -2.009 -2.708 -11.506 1.00 85.88 192 ILE A N 1
ATOM 1482 C CA . ILE A 1 192 ? -1.609 -3.724 -10.528 1.00 85.88 192 ILE A CA 1
ATOM 1483 C C . ILE A 1 192 ? -2.843 -4.061 -9.694 1.00 85.88 192 ILE A C 1
ATOM 1485 O O . ILE A 1 192 ? -3.390 -3.179 -9.031 1.00 85.88 192 ILE A O 1
ATOM 1489 N N . VAL A 1 193 ? -3.260 -5.325 -9.716 1.00 86.44 193 VAL A N 1
ATOM 1490 C CA . VAL A 1 193 ? -4.363 -5.834 -8.892 1.00 86.44 193 VAL A CA 1
ATOM 1491 C C . VAL A 1 193 ? -3.789 -6.594 -7.707 1.00 86.44 193 VAL A C 1
ATOM 1493 O O . VAL A 1 193 ? -2.935 -7.464 -7.875 1.00 86.44 193 VAL A O 1
ATOM 1496 N N . VAL A 1 194 ? -4.260 -6.268 -6.508 1.00 82.81 194 VAL A N 1
ATOM 1497 C CA . VAL A 1 194 ? -3.905 -6.963 -5.271 1.00 82.81 194 VAL A CA 1
ATOM 1498 C C . VAL A 1 194 ? -5.155 -7.512 -4.619 1.00 82.81 194 VAL A C 1
ATOM 1500 O O . VAL A 1 194 ? -6.042 -6.764 -4.214 1.00 82.81 194 VAL A O 1
ATOM 1503 N N . HIS A 1 195 ? -5.187 -8.833 -4.525 1.00 85.62 195 HIS A N 1
ATOM 1504 C CA . HIS A 1 195 ? -6.238 -9.617 -3.899 1.00 85.62 195 HIS A CA 1
ATOM 1505 C C . HIS A 1 195 ? -6.052 -9.593 -2.373 1.00 85.62 195 HIS A C 1
ATOM 1507 O O . HIS A 1 195 ? -5.007 -9.986 -1.856 1.00 85.62 195 HIS A O 1
ATOM 1513 N N . LEU A 1 196 ? -7.040 -9.061 -1.651 1.00 81.81 196 LEU A N 1
ATOM 1514 C CA . LEU A 1 196 ? -7.033 -8.908 -0.188 1.00 81.81 196 LEU A CA 1
ATOM 1515 C C . LEU A 1 196 ? -7.552 -10.156 0.540 1.00 81.81 196 LEU A C 1
ATOM 1517 O O . LEU A 1 196 ? -7.478 -10.255 1.764 1.00 81.81 196 LEU A O 1
ATOM 1521 N N . ASP A 1 197 ? -8.119 -11.101 -0.198 1.00 73.88 197 ASP A N 1
ATOM 1522 C CA . ASP A 1 197 ? -8.726 -12.323 0.305 1.00 73.88 197 ASP A CA 1
ATOM 1523 C C . ASP A 1 197 ? -7.731 -13.458 0.585 1.00 73.88 197 ASP A C 1
ATOM 1525 O O . ASP A 1 197 ? -8.087 -14.388 1.308 1.00 73.88 197 ASP A O 1
ATOM 1529 N N . GLU A 1 198 ? -6.478 -13.344 0.134 1.00 60.72 198 GLU A N 1
ATOM 1530 C CA . GLU A 1 198 ? -5.420 -14.356 0.315 1.00 60.72 198 GLU A CA 1
ATOM 1531 C C . GLU A 1 198 ? -4.588 -14.208 1.613 1.00 60.72 198 GLU A C 1
ATOM 1533 O O . GLU A 1 198 ? -3.481 -14.746 1.731 1.00 60.72 198 GLU A O 1
ATOM 1538 N N . GLY A 1 199 ? -5.131 -13.518 2.621 1.00 51.56 199 GLY A N 1
ATOM 1539 C CA . GLY A 1 199 ? -4.442 -13.196 3.875 1.00 51.56 199 GLY A CA 1
ATOM 1540 C C . GLY A 1 199 ? -3.595 -11.926 3.754 1.00 51.56 199 GLY A C 1
ATOM 1541 O O . GLY A 1 199 ? -3.158 -11.566 2.664 1.00 51.56 199 GLY A O 1
ATOM 1542 N N . GLU A 1 200 ? -3.394 -11.222 4.873 1.00 53.00 200 GLU A N 1
ATOM 1543 C CA . GLU A 1 200 ? -2.727 -9.912 4.957 1.00 53.00 200 GLU A CA 1
ATOM 1544 C C . GLU A 1 200 ? -1.236 -9.977 4.565 1.00 53.00 200 GLU A C 1
ATOM 1546 O O . GLU A 1 200 ? -0.332 -9.851 5.392 1.00 53.00 200 GLU A O 1
ATOM 1551 N N . ARG A 1 201 ? -0.941 -10.182 3.280 1.00 55.44 201 ARG A N 1
ATOM 1552 C CA . ARG A 1 201 ? 0.414 -10.036 2.754 1.00 55.44 201 ARG A CA 1
ATOM 1553 C C . ARG A 1 201 ? 0.728 -8.539 2.665 1.00 55.44 201 ARG A C 1
ATOM 1555 O O . ARG A 1 201 ? -0.053 -7.802 2.061 1.00 55.44 201 ARG A O 1
ATOM 1562 N N . PRO A 1 202 ? 1.853 -8.057 3.222 1.00 54.12 202 PRO A N 1
ATOM 1563 C CA . PRO A 1 202 ? 2.309 -6.696 2.948 1.00 54.12 202 PRO A CA 1
ATOM 1564 C C . PRO A 1 202 ? 2.490 -6.514 1.431 1.00 54.12 202 PRO A C 1
ATOM 1566 O O . PRO A 1 202 ? 2.913 -7.462 0.762 1.00 54.12 202 PRO A O 1
ATOM 1569 N N . PHE A 1 203 ? 2.212 -5.324 0.868 1.00 59.41 203 PHE A N 1
ATOM 1570 C CA . PHE A 1 203 ? 2.619 -5.083 -0.521 1.00 59.41 203 PHE A CA 1
ATOM 1571 C C . PHE A 1 203 ? 4.138 -5.206 -0.586 1.00 59.41 203 PHE A C 1
ATOM 1573 O O . PHE A 1 203 ? 4.867 -4.388 -0.025 1.00 59.41 203 PHE A O 1
ATOM 1580 N N . LEU A 1 204 ? 4.614 -6.210 -1.313 1.00 58.16 204 LEU A N 1
ATOM 1581 C CA . LEU A 1 204 ? 6.019 -6.313 -1.698 1.00 58.16 204 LEU A CA 1
ATOM 1582 C C . LEU A 1 204 ? 6.277 -5.688 -3.075 1.00 58.16 204 LEU A C 1
ATOM 1584 O O . LEU A 1 204 ? 7.415 -5.665 -3.538 1.00 58.16 204 LEU A O 1
ATOM 1588 N N . THR A 1 205 ? 5.246 -5.163 -3.744 1.00 61.16 205 THR A N 1
ATOM 1589 C CA . THR A 1 205 ? 5.429 -4.469 -5.018 1.00 61.16 205 THR A CA 1
ATOM 1590 C C . THR A 1 205 ? 5.904 -3.046 -4.765 1.00 61.16 205 THR A C 1
ATOM 1592 O O . THR A 1 205 ? 5.206 -2.238 -4.151 1.00 61.16 205 THR A O 1
ATOM 1595 N N . HIS A 1 206 ? 7.092 -2.746 -5.270 1.00 75.00 206 HIS A N 1
ATOM 1596 C CA . HIS A 1 206 ? 7.635 -1.401 -5.316 1.00 75.00 206 HIS A CA 1
ATOM 1597 C C . HIS A 1 206 ? 6.906 -0.593 -6.390 1.00 75.00 206 HIS A C 1
ATOM 1599 O O . HIS A 1 206 ? 6.780 -1.051 -7.528 1.00 75.00 206 HIS A O 1
ATOM 1605 N N . ILE A 1 207 ? 6.429 0.602 -6.043 1.00 79.94 207 ILE A N 1
ATOM 1606 C CA . ILE A 1 207 ? 5.785 1.504 -7.003 1.00 79.94 207 ILE A CA 1
ATOM 1607 C C . ILE A 1 207 ? 6.569 2.799 -7.056 1.00 79.94 207 ILE A C 1
ATOM 1609 O O . ILE A 1 207 ? 6.719 3.471 -6.044 1.00 79.94 207 ILE A O 1
ATOM 1613 N N . TYR A 1 208 ? 7.042 3.186 -8.234 1.00 82.00 208 TYR A N 1
ATOM 1614 C CA . TYR A 1 208 ? 7.714 4.470 -8.387 1.00 82.00 208 TYR A CA 1
ATOM 1615 C C . TYR A 1 208 ? 6.717 5.622 -8.213 1.00 82.00 208 TYR A C 1
ATOM 1617 O O . TYR A 1 208 ? 5.637 5.623 -8.812 1.00 82.00 208 TYR A O 1
ATOM 1625 N N . HIS A 1 209 ? 7.090 6.633 -7.432 1.00 74.94 209 HIS A N 1
ATOM 1626 C CA . HIS A 1 209 ? 6.229 7.750 -7.033 1.00 74.94 209 HIS A CA 1
ATOM 1627 C C . HIS A 1 209 ? 5.581 8.519 -8.197 1.00 74.94 209 HIS A C 1
ATOM 1629 O O . HIS A 1 209 ? 4.487 9.064 -8.055 1.00 74.94 209 HIS A O 1
ATOM 1635 N N . GLN A 1 210 ? 6.226 8.547 -9.367 1.00 76.38 210 GLN A N 1
ATOM 1636 C CA . GLN A 1 210 ? 5.711 9.237 -10.559 1.00 76.38 210 GLN A CA 1
ATOM 1637 C C . GLN A 1 210 ? 4.688 8.414 -11.348 1.00 76.38 210 GLN A C 1
ATOM 1639 O O . GLN A 1 210 ? 3.954 8.964 -12.175 1.00 76.38 210 GLN A O 1
ATOM 1644 N N . GLN A 1 211 ? 4.641 7.104 -11.106 1.00 81.12 211 GLN A N 1
ATOM 1645 C CA . GLN A 1 211 ? 3.839 6.168 -11.883 1.00 81.12 211 GLN A CA 1
ATOM 1646 C C . GLN A 1 211 ? 2.459 5.941 -11.277 1.00 81.12 211 GLN A C 1
ATOM 1648 O O . GLN A 1 211 ? 1.550 5.575 -12.005 1.00 81.12 211 GLN A O 1
ATOM 1653 N N . LEU A 1 212 ? 2.257 6.179 -9.983 1.00 83.31 212 LEU A N 1
ATOM 1654 C CA . LEU A 1 212 ? 0.955 5.943 -9.371 1.00 83.31 212 LEU A CA 1
ATOM 1655 C C . LEU A 1 212 ? -0.013 7.097 -9.671 1.00 83.31 212 LEU A C 1
ATOM 1657 O O . LEU A 1 212 ? 0.219 8.235 -9.259 1.00 83.31 212 LEU A O 1
ATOM 1661 N N . LYS A 1 213 ? -1.101 6.809 -10.394 1.00 87.00 213 LYS A N 1
ATOM 1662 C CA . LYS A 1 213 ? -2.104 7.819 -10.786 1.00 87.00 213 LYS A CA 1
ATOM 1663 C C . LYS A 1 213 ? -3.478 7.571 -10.199 1.00 87.00 213 LYS A C 1
ATOM 1665 O O . LYS A 1 213 ? -4.202 8.531 -9.939 1.00 87.00 213 LYS A O 1
ATOM 1670 N N . THR A 1 214 ? -3.856 6.316 -10.003 1.00 88.75 214 THR A N 1
ATOM 1671 C CA . THR A 1 214 ? -5.186 5.962 -9.506 1.00 88.75 214 THR A CA 1
ATOM 1672 C C . THR A 1 214 ? -5.103 4.872 -8.454 1.00 88.75 214 THR A C 1
ATOM 1674 O O . THR A 1 214 ? -4.237 3.999 -8.500 1.00 88.75 214 THR A O 1
ATOM 1677 N N . LEU A 1 215 ? -6.032 4.947 -7.506 1.00 89.44 215 LEU A N 1
ATOM 1678 C CA . LEU A 1 215 ? -6.318 3.906 -6.531 1.00 89.44 215 LEU A CA 1
ATOM 1679 C C . LEU A 1 215 ? -7.788 3.531 -6.694 1.00 89.44 215 LEU A C 1
ATOM 1681 O O . LEU A 1 215 ? -8.656 4.402 -6.587 1.00 89.44 215 LEU A O 1
ATOM 1685 N N . ALA A 1 216 ? -8.063 2.260 -6.958 1.00 90.06 216 ALA A N 1
ATOM 1686 C CA . ALA A 1 216 ? -9.411 1.716 -6.948 1.00 90.06 216 ALA A CA 1
ATOM 1687 C C . ALA A 1 216 ? -9.521 0.542 -5.975 1.00 90.06 216 ALA A C 1
ATOM 1689 O O . ALA A 1 216 ? -8.541 -0.135 -5.678 1.00 90.06 216 ALA A O 1
ATOM 1690 N N . LEU A 1 217 ? -10.721 0.324 -5.459 1.00 88.69 217 LEU A N 1
ATOM 1691 C CA . LEU A 1 217 ? -11.039 -0.667 -4.445 1.00 88.69 217 LEU A CA 1
ATOM 1692 C C . LEU A 1 217 ? -12.339 -1.360 -4.812 1.00 88.69 217 LEU A C 1
ATOM 1694 O O . LEU A 1 217 ? -13.338 -0.691 -5.065 1.00 88.69 217 LEU A O 1
ATOM 1698 N N . ASP A 1 218 ? -12.325 -2.686 -4.781 1.00 88.94 218 ASP A N 1
ATOM 1699 C CA . ASP A 1 218 ? -13.523 -3.497 -4.954 1.00 88.94 218 ASP A CA 1
ATOM 1700 C C . ASP A 1 218 ? -14.013 -3.971 -3.589 1.00 88.94 218 ASP A C 1
ATOM 1702 O O . ASP A 1 218 ? -13.262 -4.593 -2.831 1.00 88.94 218 ASP A O 1
ATOM 1706 N N . PHE A 1 219 ? -15.286 -3.738 -3.286 1.00 86.31 219 PHE A N 1
ATOM 1707 C CA . PHE A 1 219 ? -15.931 -4.247 -2.082 1.00 86.31 219 PHE A CA 1
ATOM 1708 C C . PHE A 1 219 ? -16.941 -5.341 -2.420 1.00 86.31 219 PHE A C 1
ATOM 1710 O O . PHE A 1 219 ? -17.778 -5.193 -3.312 1.00 86.31 219 PHE A O 1
ATOM 1717 N N . ALA A 1 220 ? -16.900 -6.415 -1.638 1.00 86.12 220 ALA A N 1
ATOM 1718 C CA . ALA A 1 220 ? -17.992 -7.359 -1.512 1.00 86.12 220 ALA A CA 1
ATOM 1719 C C . ALA A 1 220 ? -18.856 -6.954 -0.313 1.00 86.12 220 ALA A C 1
ATOM 1721 O O . ALA A 1 220 ? -18.357 -6.732 0.795 1.00 86.12 220 ALA A O 1
ATOM 1722 N N . LEU A 1 221 ? -20.162 -6.857 -0.543 1.00 82.06 221 LEU A N 1
ATOM 1723 C CA . LEU A 1 221 ? -21.146 -6.770 0.526 1.00 82.06 221 LEU A CA 1
ATOM 1724 C C . LEU A 1 221 ? -21.760 -8.142 0.721 1.00 82.06 221 LEU A C 1
ATOM 1726 O O . LEU A 1 221 ? -22.232 -8.743 -0.242 1.00 82.06 221 LEU A O 1
ATOM 1730 N N . GLU A 1 222 ? -21.806 -8.601 1.964 1.00 79.00 222 GLU A N 1
ATOM 1731 C CA . GLU A 1 222 ? -22.631 -9.748 2.317 1.00 79.00 222 GLU A CA 1
ATOM 1732 C C . GLU A 1 222 ? -24.032 -9.222 2.649 1.00 79.00 222 GLU A C 1
ATOM 1734 O O . GLU A 1 222 ? -24.208 -8.525 3.658 1.00 79.00 222 GLU A O 1
ATOM 1739 N N . PRO A 1 223 ? -25.035 -9.456 1.783 1.00 65.69 223 PRO A N 1
ATOM 1740 C CA . PRO A 1 223 ? -26.382 -8.993 2.057 1.00 65.69 223 PRO A CA 1
ATOM 1741 C C . PRO A 1 223 ? -26.948 -9.759 3.255 1.00 65.69 223 PRO A C 1
ATOM 1743 O O . PRO A 1 223 ? -27.006 -10.983 3.248 1.00 65.69 223 PRO A O 1
ATOM 1746 N N . ASP A 1 224 ? -27.445 -9.029 4.254 1.00 63.53 224 ASP A N 1
ATOM 1747 C CA . ASP A 1 224 ? -28.133 -9.619 5.416 1.00 63.53 224 ASP A CA 1
ATOM 1748 C C . ASP A 1 224 ? -29.425 -10.356 4.993 1.00 63.53 224 ASP A C 1
ATOM 1750 O O . ASP A 1 224 ? -29.863 -11.316 5.624 1.00 63.53 224 ASP A O 1
ATOM 1754 N N . LYS A 1 225 ? -30.038 -9.934 3.875 1.00 65.00 225 LYS A N 1
ATOM 1755 C CA . LYS A 1 225 ? -31.170 -10.609 3.224 1.00 65.00 225 LYS A CA 1
ATOM 1756 C C . LYS A 1 225 ? -31.083 -10.455 1.707 1.00 65.00 225 LYS A C 1
ATOM 1758 O O . LYS A 1 225 ? -30.905 -9.343 1.209 1.00 65.00 225 LYS A O 1
ATOM 1763 N N . ALA A 1 226 ? -31.254 -11.557 0.979 1.00 61.00 226 ALA A N 1
ATOM 1764 C CA . ALA A 1 226 ? -31.295 -11.556 -0.481 1.00 61.00 226 ALA A CA 1
ATOM 1765 C C . ALA A 1 226 ? -32.391 -10.602 -1.004 1.00 61.00 226 ALA A C 1
ATOM 1767 O O . ALA A 1 226 ? -33.538 -10.674 -0.564 1.00 61.00 226 ALA A O 1
ATOM 1768 N N . GLY A 1 227 ? -32.033 -9.705 -1.930 1.00 67.50 227 GLY A N 1
ATOM 1769 C CA . GLY A 1 227 ? -32.978 -8.831 -2.641 1.00 67.50 227 GLY A CA 1
ATOM 1770 C C . GLY A 1 227 ? -33.148 -7.403 -2.105 1.00 67.50 227 GLY A C 1
ATOM 1771 O O . GLY A 1 227 ? -33.961 -6.663 -2.654 1.00 67.50 227 GLY A O 1
ATOM 1772 N N . GLN A 1 228 ? -32.408 -6.975 -1.074 1.00 68.50 228 GLN A N 1
ATOM 1773 C CA . GLN A 1 228 ? -32.392 -5.552 -0.703 1.00 68.50 228 GLN A CA 1
ATOM 1774 C C . GLN A 1 228 ? -31.490 -4.733 -1.641 1.00 68.50 228 GLN A C 1
ATOM 1776 O O . GLN A 1 228 ? -30.418 -5.213 -2.018 1.00 68.50 228 GLN A O 1
ATOM 1781 N N . PRO A 1 229 ? -31.886 -3.495 -1.999 1.00 70.75 229 PRO A N 1
ATOM 1782 C CA . PRO A 1 229 ? -31.027 -2.598 -2.761 1.00 70.75 229 PRO A CA 1
ATOM 1783 C C . PRO A 1 229 ? -29.732 -2.322 -1.988 1.00 70.75 229 PRO A C 1
ATOM 1785 O O . PRO A 1 229 ? -29.746 -2.154 -0.766 1.00 70.75 229 PRO A O 1
ATOM 1788 N N . LEU A 1 230 ? -28.612 -2.291 -2.715 1.00 70.19 230 LEU A N 1
ATOM 1789 C CA . LEU A 1 230 ? -27.296 -1.991 -2.153 1.00 70.19 230 LEU A CA 1
ATOM 1790 C C . LEU A 1 230 ? -27.324 -0.572 -1.557 1.00 70.19 230 LEU A C 1
ATOM 1792 O O . LEU A 1 230 ? -27.683 0.364 -2.276 1.00 70.19 230 LEU A O 1
ATOM 1796 N N . PRO A 1 231 ? -26.970 -0.392 -0.273 1.00 75.88 231 PRO A N 1
ATOM 1797 C CA . PRO A 1 231 ? -26.986 0.924 0.348 1.00 75.88 231 PRO A CA 1
ATOM 1798 C C . PRO A 1 231 ? -25.927 1.833 -0.275 1.00 75.88 231 PRO A C 1
ATOM 1800 O O . PRO A 1 231 ? -24.881 1.370 -0.738 1.00 75.88 231 PRO A O 1
ATOM 1803 N N . GLN A 1 232 ? -26.187 3.141 -0.255 1.00 80.75 232 GLN A N 1
ATOM 1804 C CA . GLN A 1 232 ? -25.180 4.122 -0.628 1.00 80.75 232 GLN A CA 1
ATOM 1805 C C . GLN A 1 232 ? -24.072 4.111 0.429 1.00 80.75 232 GLN A C 1
ATOM 1807 O O . GLN A 1 232 ? -24.303 4.392 1.606 1.00 80.75 232 GLN A O 1
ATOM 1812 N N . LEU A 1 233 ? -22.872 3.737 -0.005 1.00 84.50 233 LEU A N 1
ATOM 1813 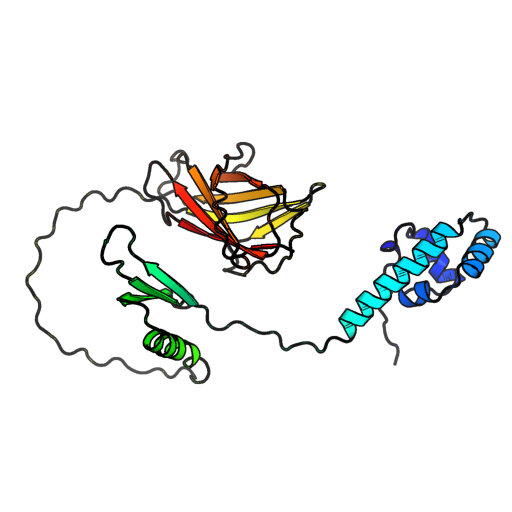C CA . LEU A 1 233 ? -21.670 3.706 0.811 1.00 84.50 233 LEU A CA 1
ATOM 1814 C C . LEU A 1 233 ? -20.759 4.853 0.359 1.00 84.50 233 LEU A C 1
ATOM 1816 O O . LEU A 1 233 ? -20.421 4.954 -0.821 1.00 84.50 233 LEU A O 1
ATOM 1820 N N . ALA A 1 234 ? -20.382 5.716 1.295 1.00 86.44 234 ALA A N 1
ATOM 1821 C CA . ALA A 1 234 ? -19.325 6.698 1.122 1.00 86.44 234 ALA A CA 1
ATOM 1822 C C . ALA A 1 234 ? -18.031 6.131 1.716 1.00 86.44 234 ALA A C 1
ATOM 1824 O O . ALA A 1 234 ? -18.020 5.606 2.831 1.00 86.44 234 ALA A O 1
ATOM 1825 N N . VAL A 1 235 ? -16.947 6.215 0.950 1.00 87.88 235 VAL A N 1
ATOM 1826 C CA . VAL A 1 235 ? -15.637 5.688 1.336 1.00 87.88 235 VAL A CA 1
ATOM 1827 C C . VAL A 1 235 ? -14.649 6.840 1.352 1.00 87.88 235 VAL A C 1
ATOM 1829 O O . VAL A 1 235 ? -14.420 7.474 0.322 1.00 87.88 235 VAL A O 1
ATOM 1832 N N . GLN A 1 236 ? -14.058 7.078 2.518 1.00 89.25 236 GLN A N 1
ATOM 1833 C CA . GLN A 1 236 ? -12.970 8.028 2.695 1.00 89.25 236 GLN A CA 1
ATOM 1834 C C . GLN A 1 236 ? -11.662 7.254 2.849 1.00 89.25 236 GLN A C 1
ATOM 1836 O O . GLN A 1 236 ? -11.510 6.450 3.768 1.00 89.25 236 GLN A O 1
ATOM 1841 N N . CYS A 1 237 ? -10.701 7.504 1.965 1.00 88.62 237 CYS A N 1
ATOM 1842 C CA . CYS A 1 237 ? -9.357 6.938 2.069 1.00 88.62 237 CYS A CA 1
ATOM 1843 C C . CYS A 1 237 ? -8.399 7.954 2.705 1.00 88.62 237 CYS A C 1
ATOM 1845 O O . CYS A 1 237 ? -8.452 9.130 2.361 1.00 88.62 237 CYS A O 1
ATOM 1847 N N . GLN A 1 238 ? -7.518 7.503 3.599 1.00 88.44 238 GLN A N 1
ATOM 1848 C CA . GLN A 1 238 ? -6.412 8.264 4.179 1.00 88.44 238 GLN A CA 1
ATOM 1849 C C . GLN A 1 238 ? -5.082 7.561 3.897 1.00 88.44 238 GLN A C 1
ATOM 1851 O O . GLN A 1 238 ? -4.923 6.368 4.164 1.00 88.44 238 GLN A O 1
ATOM 1856 N N . LEU A 1 239 ? -4.107 8.324 3.405 1.00 88.75 239 LEU A N 1
ATOM 1857 C CA . LEU A 1 239 ? -2.742 7.867 3.144 1.00 88.75 239 LEU A CA 1
ATOM 1858 C C . LEU A 1 239 ? -1.781 8.495 4.155 1.00 88.75 239 LEU A C 1
ATOM 1860 O O . LEU A 1 239 ? -1.729 9.712 4.279 1.00 88.75 239 LEU A O 1
ATOM 1864 N N . HIS A 1 240 ? -0.989 7.691 4.861 1.00 87.19 240 HIS A N 1
ATOM 1865 C CA . HIS A 1 240 ? -0.023 8.189 5.841 1.00 87.19 240 HIS A CA 1
ATOM 1866 C C . HIS A 1 240 ? 1.396 7.716 5.519 1.00 87.19 240 HIS A C 1
ATOM 1868 O O . HIS A 1 240 ? 1.671 6.522 5.603 1.00 87.19 240 HIS A O 1
ATOM 1874 N N . ASN A 1 241 ? 2.298 8.647 5.181 1.00 88.94 241 ASN A N 1
ATOM 1875 C CA . ASN A 1 241 ? 3.710 8.344 4.939 1.00 88.94 241 ASN A CA 1
ATOM 1876 C C . ASN A 1 241 ? 4.435 8.115 6.279 1.00 88.94 241 ASN A C 1
ATOM 1878 O O . ASN A 1 241 ? 4.710 9.053 7.031 1.00 88.94 241 ASN A O 1
ATOM 1882 N N . LEU A 1 242 ? 4.753 6.854 6.561 1.00 86.12 242 LEU A N 1
ATOM 1883 C CA . LEU A 1 242 ? 5.438 6.402 7.770 1.00 86.12 242 LEU A CA 1
ATOM 1884 C C . LEU A 1 242 ? 6.924 6.785 7.788 1.00 86.12 242 LEU A C 1
ATOM 1886 O O . LEU A 1 242 ? 7.502 6.904 8.862 1.00 86.12 242 LEU A O 1
ATOM 1890 N N . THR A 1 243 ? 7.544 6.992 6.624 1.00 83.50 243 THR A N 1
ATOM 1891 C CA . THR A 1 243 ? 8.975 7.315 6.507 1.00 83.50 243 THR A CA 1
ATOM 1892 C C . THR A 1 243 ? 9.261 8.764 6.884 1.00 83.50 243 THR A C 1
ATOM 1894 O O . THR A 1 243 ? 10.226 9.049 7.584 1.00 83.50 243 THR A O 1
ATOM 1897 N N . THR A 1 244 ? 8.420 9.696 6.435 1.00 82.25 244 THR A N 1
ATOM 1898 C CA . THR A 1 244 ? 8.623 11.133 6.689 1.00 82.25 244 THR A CA 1
ATOM 1899 C C . THR A 1 244 ? 7.882 11.632 7.923 1.00 82.25 244 THR A C 1
ATOM 1901 O O . THR A 1 244 ? 8.042 12.792 8.298 1.00 82.25 244 THR A O 1
ATOM 1904 N N . THR A 1 245 ? 7.042 10.796 8.546 1.00 71.25 245 THR A N 1
ATOM 1905 C CA . THR A 1 245 ? 6.104 11.137 9.638 1.00 71.25 245 THR A CA 1
ATOM 1906 C C . THR A 1 245 ? 5.116 12.267 9.319 1.00 71.25 245 THR A C 1
ATOM 1908 O O . THR A 1 245 ? 4.237 12.567 10.129 1.00 71.25 245 THR A O 1
ATOM 1911 N N . ARG A 1 246 ? 5.185 12.870 8.122 1.00 65.56 246 ARG A N 1
ATOM 1912 C CA . ARG A 1 246 ? 4.215 13.859 7.665 1.00 65.56 246 ARG A CA 1
ATOM 1913 C C . ARG A 1 246 ? 2.893 13.149 7.408 1.00 65.56 246 ARG A C 1
ATOM 1915 O O . ARG A 1 246 ? 2.737 12.371 6.467 1.00 65.56 246 ARG A O 1
ATOM 1922 N N . GLN A 1 247 ? 1.915 13.450 8.253 1.00 59.19 247 GLN A N 1
ATOM 1923 C CA . GLN A 1 247 ? 0.518 13.230 7.926 1.00 59.19 247 GLN A CA 1
ATOM 1924 C C . GLN A 1 247 ? 0.160 14.211 6.814 1.00 59.19 247 GLN A C 1
ATOM 1926 O O . GLN A 1 247 ? -0.122 15.377 7.061 1.00 59.19 247 GLN A O 1
ATOM 1931 N N . SER A 1 248 ? 0.212 13.749 5.572 1.00 56.62 248 SER A N 1
ATOM 1932 C CA . SER A 1 248 ? -0.592 14.348 4.518 1.00 56.62 248 SER A CA 1
ATOM 1933 C C . SER A 1 248 ? -1.915 13.600 4.555 1.00 56.62 248 SER A C 1
ATOM 1935 O O . SER A 1 248 ? -1.962 12.509 3.997 1.00 56.62 248 SER A O 1
ATOM 1937 N N . PRO A 1 249 ? -2.960 14.089 5.251 1.00 55.34 249 PRO A N 1
ATOM 1938 C CA . PRO A 1 249 ? -4.280 13.490 5.160 1.00 55.34 249 PRO A CA 1
ATOM 1939 C C . PRO A 1 249 ? -4.776 13.717 3.734 1.00 55.34 249 PRO A C 1
ATOM 1941 O O . PRO A 1 249 ? -5.447 14.698 3.428 1.00 55.34 249 PRO A O 1
ATOM 1944 N N . VAL A 1 250 ? -4.374 12.836 2.826 1.00 61.78 250 VAL A N 1
ATOM 1945 C CA . VAL A 1 250 ? -4.942 12.792 1.490 1.00 61.78 250 VAL A CA 1
ATOM 1946 C C . VAL A 1 250 ? -6.265 12.072 1.669 1.00 61.78 250 VAL A C 1
ATOM 1948 O O . VAL A 1 250 ? -6.325 10.849 1.585 1.00 61.78 250 VAL A O 1
ATOM 1951 N N . CYS A 1 251 ? -7.279 12.847 2.051 1.00 63.41 251 CYS A N 1
ATOM 1952 C CA . CYS A 1 251 ? -8.663 12.415 2.074 1.00 63.41 251 CYS A CA 1
ATOM 1953 C C . CYS A 1 251 ? -9.129 12.332 0.630 1.00 63.41 251 CYS A C 1
ATOM 1955 O O . CYS A 1 251 ? -9.182 13.342 -0.069 1.00 63.41 251 CYS A O 1
ATOM 1957 N N . LEU A 1 252 ? -9.412 11.118 0.182 1.00 64.44 252 LEU A N 1
ATOM 1958 C CA . LEU A 1 252 ? -9.893 10.884 -1.166 1.00 64.44 252 LEU A CA 1
ATOM 1959 C C . LEU A 1 252 ? -11.348 10.458 -1.081 1.00 64.44 252 LEU A C 1
ATOM 1961 O O . LEU A 1 252 ? -11.647 9.416 -0.492 1.00 64.44 252 LEU A O 1
ATOM 1965 N N . ASP A 1 253 ? -12.219 11.257 -1.690 1.00 70.25 253 ASP A N 1
ATOM 1966 C CA . ASP A 1 253 ? -13.590 10.853 -1.956 1.00 70.25 253 ASP A CA 1
ATOM 1967 C C . ASP A 1 253 ? -13.555 9.842 -3.093 1.00 70.25 253 ASP A C 1
ATOM 1969 O O . ASP A 1 253 ? -13.173 10.157 -4.228 1.00 70.25 253 ASP A O 1
ATOM 1973 N N . MET A 1 254 ? -13.892 8.597 -2.777 1.00 66.88 254 MET A N 1
ATOM 1974 C CA . MET A 1 254 ? -13.957 7.571 -3.800 1.00 66.88 254 MET A CA 1
ATOM 1975 C C . MET A 1 254 ? -15.339 7.559 -4.445 1.00 66.88 254 MET A C 1
ATOM 1977 O O . MET A 1 254 ? -16.362 7.518 -3.759 1.00 66.88 254 MET A O 1
ATOM 1981 N N . GLN A 1 255 ? -15.371 7.563 -5.774 1.00 73.62 255 GLN A N 1
ATOM 1982 C CA . GLN A 1 255 ? -16.617 7.517 -6.534 1.00 73.62 255 GLN A CA 1
ATOM 1983 C C . GLN A 1 255 ? -16.935 6.083 -6.939 1.00 73.62 255 GLN A C 1
ATOM 1985 O O . GLN A 1 255 ? -16.034 5.338 -7.330 1.00 73.62 255 GLN A O 1
ATOM 1990 N N . ARG A 1 256 ? -18.215 5.708 -6.836 1.00 73.69 256 ARG A N 1
ATOM 1991 C CA . ARG A 1 256 ? -18.695 4.397 -7.271 1.00 73.69 256 ARG A CA 1
ATOM 1992 C C . ARG A 1 256 ? -18.601 4.303 -8.791 1.00 73.69 256 ARG A C 1
ATOM 1994 O O . ARG A 1 256 ? -19.217 5.102 -9.491 1.00 73.69 256 ARG A O 1
ATOM 2001 N N . ASP A 1 257 ? -17.886 3.300 -9.271 1.00 71.62 257 ASP A N 1
ATOM 2002 C CA . ASP A 1 257 ? -17.875 2.926 -10.677 1.00 71.62 257 ASP A CA 1
ATOM 2003 C C . ASP A 1 257 ? -19.173 2.171 -11.004 1.00 71.62 257 ASP A C 1
ATOM 2005 O O . ASP A 1 257 ? -19.433 1.074 -10.496 1.00 71.62 257 ASP A O 1
ATOM 2009 N N . LEU A 1 258 ? -20.013 2.817 -11.813 1.00 64.00 258 LEU A N 1
ATOM 2010 C CA . LEU A 1 258 ? -21.330 2.328 -12.218 1.00 64.00 258 LEU A CA 1
ATOM 2011 C C . LEU A 1 258 ? -21.259 1.263 -13.321 1.00 64.00 258 LEU A C 1
ATOM 2013 O O . LEU A 1 258 ? -22.263 0.593 -13.556 1.00 64.00 258 LEU A O 1
ATOM 2017 N N . GLU A 1 259 ? -20.112 1.101 -13.985 1.00 65.19 259 GLU A N 1
ATOM 2018 C CA . GLU A 1 259 ? -19.928 0.109 -15.052 1.00 65.19 259 GLU A CA 1
ATOM 2019 C C . GLU A 1 259 ? -19.609 -1.280 -14.486 1.00 65.19 259 GLU A C 1
ATOM 2021 O O . GLU A 1 259 ? -19.881 -2.306 -15.112 1.00 65.19 259 GLU A O 1
ATOM 2026 N N . SER A 1 260 ? -19.073 -1.332 -13.265 1.00 59.38 260 SER A N 1
ATOM 2027 C CA . SER A 1 260 ? -18.780 -2.586 -12.583 1.00 59.38 260 SER A CA 1
ATOM 2028 C C . SER A 1 260 ? -20.050 -3.215 -11.991 1.00 59.38 260 SER A C 1
ATOM 2030 O O . SER A 1 260 ? -20.839 -2.563 -11.309 1.00 59.38 260 SER A O 1
ATOM 2032 N N . ALA A 1 261 ? -20.231 -4.526 -12.183 1.00 59.31 261 ALA A N 1
ATOM 2033 C CA . ALA A 1 261 ? -21.309 -5.285 -11.536 1.00 59.31 261 ALA A CA 1
ATOM 2034 C C . ALA A 1 261 ? -21.176 -5.340 -9.993 1.00 59.31 261 ALA A C 1
ATOM 2036 O O . ALA A 1 261 ? -22.077 -5.822 -9.307 1.00 59.31 261 ALA A O 1
ATOM 2037 N N . GLY A 1 262 ? -20.052 -4.859 -9.448 1.00 73.56 262 GLY A N 1
ATOM 2038 C CA . GLY A 1 262 ? -19.741 -4.808 -8.023 1.00 73.56 262 GLY A CA 1
ATOM 2039 C C . GLY A 1 262 ? -19.755 -3.392 -7.442 1.00 73.56 262 GLY A C 1
ATOM 2040 O O . GLY A 1 262 ? -20.177 -2.419 -8.064 1.00 73.56 262 GLY A O 1
ATOM 2041 N N . LEU A 1 263 ? -19.297 -3.274 -6.197 1.00 83.06 263 LEU A N 1
ATOM 2042 C CA . LEU A 1 263 ? -19.041 -1.986 -5.560 1.00 83.06 263 LEU A CA 1
ATOM 2043 C C . LEU A 1 263 ? -17.573 -1.628 -5.736 1.00 83.06 263 LEU A C 1
ATOM 2045 O O . LEU A 1 263 ? -16.764 -1.829 -4.832 1.00 83.06 263 LEU A O 1
ATOM 2049 N N . ARG A 1 264 ? -17.234 -1.116 -6.918 1.00 87.44 264 ARG A N 1
ATOM 2050 C CA . ARG A 1 264 ? -15.919 -0.534 -7.165 1.00 87.44 264 ARG A CA 1
ATOM 2051 C C . ARG A 1 264 ? -15.935 0.949 -6.838 1.00 87.44 264 ARG A C 1
ATOM 2053 O O . ARG A 1 264 ? -16.852 1.671 -7.213 1.00 87.44 264 ARG A O 1
ATOM 2060 N N . TYR A 1 265 ? -14.901 1.388 -6.146 1.00 88.31 265 TYR A N 1
ATOM 2061 C CA . TYR A 1 265 ? -14.669 2.763 -5.743 1.00 88.31 265 TYR A CA 1
ATOM 2062 C C . TYR A 1 265 ? -13.321 3.196 -6.292 1.00 88.31 265 TYR A C 1
ATOM 2064 O O . TYR A 1 265 ? -12.354 2.459 -6.140 1.00 88.31 265 TYR A O 1
ATOM 2072 N N . GLN A 1 266 ? -13.224 4.371 -6.910 1.00 89.06 266 GLN A N 1
ATOM 2073 C CA . GLN A 1 266 ? -11.966 4.849 -7.489 1.00 89.06 266 GLN A CA 1
ATOM 2074 C C . GLN A 1 266 ? -11.695 6.313 -7.156 1.00 89.06 266 GLN A C 1
ATOM 2076 O O . GLN A 1 266 ? -12.611 7.117 -6.984 1.00 89.06 266 GLN A O 1
ATOM 2081 N N . THR A 1 267 ? -10.412 6.658 -7.086 1.00 88.06 267 THR A N 1
ATOM 2082 C CA . THR A 1 267 ? -9.943 8.032 -6.944 1.00 88.06 267 THR A CA 1
ATOM 2083 C C . THR A 1 267 ? -8.616 8.265 -7.675 1.00 88.06 267 THR A C 1
ATOM 2085 O O . THR A 1 267 ? -7.852 7.330 -7.947 1.00 88.06 267 THR A O 1
ATOM 2088 N N . LYS A 1 268 ? -8.344 9.529 -8.017 1.00 88.75 268 LYS A N 1
ATOM 2089 C CA . LYS A 1 268 ? -7.073 9.968 -8.607 1.00 88.75 268 LYS A CA 1
ATOM 2090 C C . LYS A 1 268 ? -6.123 10.382 -7.493 1.00 88.75 268 LYS A C 1
ATOM 2092 O O . LYS A 1 268 ? -6.485 11.162 -6.618 1.00 88.75 268 LYS A O 1
ATOM 2097 N N . LEU A 1 269 ? -4.898 9.882 -7.554 1.00 86.50 269 LEU A N 1
ATOM 2098 C CA . LEU A 1 269 ? -3.852 10.204 -6.599 1.00 86.50 269 LEU A CA 1
ATOM 2099 C C . LEU A 1 269 ? -3.031 11.392 -7.093 1.00 86.50 269 LEU A C 1
ATOM 2101 O O . LEU A 1 269 ? -2.597 11.444 -8.246 1.00 86.50 269 LEU A O 1
ATOM 2105 N N . THR A 1 270 ? -2.786 12.345 -6.197 1.00 86.06 270 THR A N 1
ATOM 2106 C CA . THR A 1 270 ? -1.680 13.286 -6.372 1.00 86.06 270 THR A CA 1
ATOM 2107 C C . THR A 1 270 ? -0.358 12.526 -6.257 1.00 86.06 270 THR A C 1
ATOM 2109 O O . THR A 1 270 ? -0.303 11.556 -5.496 1.00 86.06 270 THR A O 1
ATOM 2112 N N . PRO A 1 271 ? 0.713 12.961 -6.947 1.00 86.88 271 PRO A N 1
ATOM 2113 C CA . PRO A 1 271 ? 2.032 12.358 -6.795 1.00 86.88 271 PRO A CA 1
ATOM 2114 C C . PRO A 1 271 ? 2.408 12.230 -5.316 1.00 86.88 271 PRO A C 1
ATOM 2116 O O . PRO A 1 271 ? 2.382 13.212 -4.571 1.00 86.88 271 PRO A O 1
ATOM 2119 N N . LEU A 1 272 ? 2.700 11.004 -4.890 1.00 87.31 272 LEU A N 1
ATOM 2120 C CA . LEU A 1 272 ? 3.140 10.717 -3.529 1.00 87.31 272 LEU A CA 1
ATOM 2121 C C . LEU A 1 272 ? 4.645 10.995 -3.425 1.00 87.31 272 LEU A C 1
ATOM 2123 O O . LEU A 1 272 ? 5.351 10.974 -4.425 1.00 87.31 272 LEU A O 1
ATOM 2127 N N . ALA A 1 273 ? 5.152 11.288 -2.233 1.00 88.69 273 ALA A N 1
ATOM 2128 C CA . ALA A 1 273 ? 6.596 11.307 -2.012 1.00 88.69 273 ALA A CA 1
ATOM 2129 C C . ALA A 1 273 ? 7.104 9.861 -1.852 1.00 88.69 273 ALA A C 1
ATOM 2131 O O . ALA A 1 273 ? 6.313 8.994 -1.482 1.00 88.69 273 ALA A O 1
ATOM 2132 N N . PRO A 1 274 ? 8.398 9.579 -2.061 1.00 90.19 274 PRO A N 1
ATOM 2133 C CA . PRO A 1 274 ? 8.966 8.288 -1.690 1.00 90.19 274 PRO A CA 1
ATOM 2134 C C . PRO A 1 274 ? 8.749 7.964 -0.200 1.00 90.19 274 PRO A C 1
ATOM 2136 O O . PRO A 1 274 ? 8.771 8.851 0.664 1.00 90.19 274 PRO A O 1
ATOM 2139 N N . GLY A 1 275 ? 8.521 6.691 0.112 1.00 89.25 275 GLY A N 1
ATOM 2140 C CA . GLY A 1 275 ? 8.336 6.187 1.470 1.00 89.25 275 GLY A CA 1
ATOM 2141 C C . GLY A 1 275 ? 7.294 5.077 1.589 1.00 89.25 275 GLY A C 1
ATOM 2142 O O . GLY A 1 275 ? 6.662 4.658 0.622 1.00 89.25 275 GLY A O 1
ATOM 2143 N N . ILE A 1 276 ? 7.097 4.611 2.820 1.00 88.62 276 ILE A N 1
ATOM 2144 C CA . ILE A 1 276 ? 6.127 3.560 3.143 1.00 88.62 276 ILE A CA 1
ATOM 2145 C C . ILE A 1 276 ? 4.822 4.212 3.590 1.00 88.62 276 ILE A C 1
ATOM 2147 O O . ILE A 1 276 ? 4.799 4.965 4.561 1.00 88.62 276 ILE A O 1
ATOM 2151 N N . TYR A 1 277 ? 3.725 3.896 2.916 1.00 88.62 277 TYR A N 1
ATOM 2152 C CA . TYR A 1 277 ? 2.404 4.439 3.187 1.00 88.62 277 TYR A CA 1
ATOM 2153 C C . TYR A 1 277 ? 1.515 3.424 3.898 1.00 88.62 277 TYR A C 1
ATOM 2155 O O . TYR A 1 277 ? 1.330 2.299 3.436 1.00 88.62 277 TYR A O 1
ATOM 2163 N N . ARG A 1 278 ? 0.909 3.846 5.007 1.00 88.38 278 ARG A N 1
ATOM 2164 C CA . ARG A 1 278 ? -0.241 3.169 5.612 1.00 88.38 278 ARG A CA 1
ATOM 2165 C C . ARG A 1 278 ? -1.516 3.703 4.96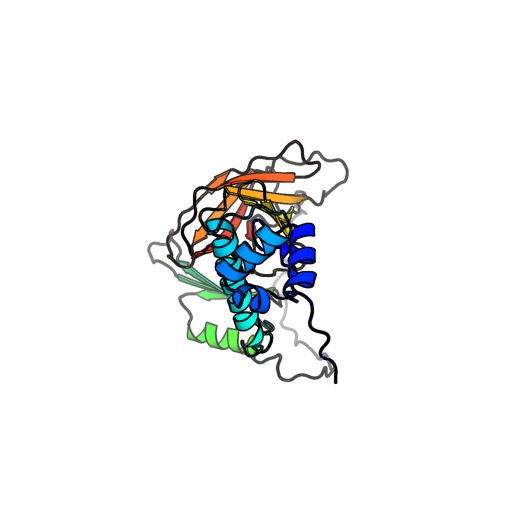2 1.00 88.38 278 ARG A C 1
ATOM 2167 O O . ARG A 1 278 ? -1.699 4.920 4.911 1.00 88.38 278 ARG A O 1
ATOM 2174 N N . ILE A 1 279 ? -2.382 2.806 4.496 1.00 88.75 279 ILE A N 1
ATOM 2175 C CA . ILE A 1 279 ? -3.640 3.161 3.834 1.00 88.75 279 ILE A CA 1
ATOM 2176 C C . ILE A 1 279 ? -4.808 2.758 4.729 1.00 88.75 279 ILE A C 1
ATOM 2178 O O . ILE A 1 279 ? -4.925 1.604 5.137 1.00 88.75 279 ILE A O 1
ATOM 2182 N N . ARG A 1 280 ? -5.665 3.726 5.036 1.00 89.12 280 ARG A N 1
ATOM 2183 C CA . ARG A 1 280 ? -6.803 3.586 5.943 1.00 89.12 280 ARG A CA 1
ATOM 2184 C C . ARG A 1 280 ? -8.085 3.961 5.228 1.00 89.12 280 ARG A C 1
ATOM 2186 O O . ARG A 1 280 ? -8.150 5.029 4.629 1.00 89.12 280 ARG A O 1
ATOM 2193 N N . LEU A 1 281 ? -9.099 3.118 5.317 1.00 88.94 281 LEU A N 1
ATOM 2194 C CA . LEU A 1 281 ? -10.413 3.359 4.740 1.00 88.94 281 LEU A CA 1
ATOM 2195 C C . LEU A 1 281 ? -11.428 3.534 5.860 1.00 88.94 281 LEU A C 1
ATOM 2197 O O . LEU A 1 281 ? -11.518 2.698 6.757 1.00 88.94 281 LEU A O 1
ATOM 2201 N N . PHE A 1 282 ? -12.208 4.600 5.778 1.00 88.88 282 PHE A N 1
ATOM 2202 C CA . PHE A 1 282 ? -13.336 4.871 6.655 1.00 88.88 282 PHE A CA 1
ATOM 2203 C C . PHE A 1 282 ? -14.610 4.727 5.836 1.00 88.88 282 PHE A C 1
ATOM 2205 O O . PHE A 1 282 ? -14.761 5.331 4.770 1.00 88.88 282 PHE A O 1
ATOM 2212 N N . LEU A 1 283 ? -15.492 3.857 6.313 1.00 88.81 283 LEU A N 1
ATOM 2213 C CA . LEU A 1 283 ? -16.705 3.472 5.617 1.00 88.81 283 LEU A CA 1
ATOM 2214 C C . LEU A 1 283 ? -17.898 4.152 6.288 1.00 88.81 283 LEU A C 1
ATOM 2216 O O . LEU A 1 283 ? -18.151 3.956 7.478 1.00 88.81 283 LEU A O 1
ATOM 2220 N N . HIS A 1 284 ? -18.654 4.921 5.512 1.00 87.88 284 HIS A N 1
ATOM 2221 C CA . HIS A 1 284 ? -19.835 5.644 5.969 1.00 87.88 284 HIS A CA 1
ATOM 2222 C C . HIS A 1 284 ? -21.059 5.180 5.183 1.00 87.88 284 HIS A C 1
ATOM 2224 O O . HIS A 1 284 ? -21.043 5.134 3.957 1.00 87.88 284 HIS A O 1
ATOM 2230 N N . GLY A 1 285 ? -22.142 4.849 5.877 1.00 86.62 285 GLY A N 1
ATOM 2231 C CA . GLY A 1 285 ? -23.396 4.452 5.245 1.00 86.62 285 GLY A CA 1
ATOM 2232 C C . GLY A 1 285 ? -24.586 4.742 6.148 1.00 86.62 285 GLY A C 1
ATOM 2233 O O . GLY A 1 285 ? -24.427 4.984 7.343 1.00 86.62 285 GLY A O 1
ATOM 2234 N N . GLU A 1 286 ? -25.789 4.690 5.578 1.00 85.31 286 GLU A N 1
ATOM 2235 C CA . GLU A 1 286 ? -27.045 4.908 6.317 1.00 85.31 286 GLU A CA 1
ATOM 2236 C C . GLU A 1 286 ? -27.264 3.880 7.436 1.00 85.31 286 GLU A C 1
ATOM 2238 O O . GLU A 1 286 ? -27.965 4.135 8.416 1.00 85.31 286 GLU A O 1
ATOM 2243 N N . ARG A 1 287 ? -26.664 2.694 7.286 1.00 84.12 287 ARG A N 1
ATOM 2244 C CA . ARG A 1 287 ? -26.712 1.610 8.265 1.00 84.12 287 ARG A CA 1
ATOM 2245 C C . ARG A 1 287 ? -25.342 1.412 8.908 1.00 84.12 287 ARG A C 1
ATOM 2247 O O . ARG A 1 287 ? -24.329 1.590 8.233 1.00 84.12 287 ARG A O 1
ATOM 2254 N N . PRO A 1 288 ? -25.287 0.958 10.173 1.00 82.56 288 PRO A N 1
ATOM 2255 C CA . PRO A 1 288 ? -24.030 0.587 10.808 1.00 82.56 288 PRO A CA 1
ATOM 2256 C C . PRO A 1 288 ? -23.303 -0.504 10.008 1.00 82.56 288 PRO A C 1
ATOM 2258 O O . PRO A 1 288 ? -23.840 -1.599 9.804 1.00 82.56 288 PRO A O 1
ATOM 2261 N N . LEU A 1 289 ? -22.076 -0.201 9.592 1.00 83.19 289 LEU A N 1
ATOM 2262 C CA . LEU A 1 289 ? -21.208 -1.099 8.834 1.00 83.19 289 LEU A CA 1
ATOM 2263 C C . LEU A 1 289 ? -20.289 -1.889 9.766 1.00 83.19 289 LEU A C 1
ATOM 2265 O O . LEU A 1 289 ? -19.938 -1.430 10.860 1.00 83.19 289 LEU A O 1
ATOM 2269 N N . ARG A 1 290 ? -19.883 -3.083 9.331 1.00 83.06 290 ARG A N 1
ATOM 2270 C CA . ARG A 1 290 ? -18.848 -3.873 9.998 1.00 83.06 290 ARG A CA 1
ATOM 2271 C C . ARG A 1 290 ? -17.794 -4.377 9.002 1.00 83.06 290 ARG A C 1
ATOM 2273 O O . ARG A 1 290 ? -18.169 -5.119 8.097 1.00 83.06 290 ARG A O 1
ATOM 2280 N N . PRO A 1 291 ? -16.508 -4.048 9.216 1.00 83.56 291 PRO A N 1
ATOM 2281 C CA . PRO A 1 291 ? -16.010 -3.025 10.148 1.00 83.56 291 PRO A CA 1
ATOM 2282 C C . PRO A 1 291 ? -16.317 -1.593 9.634 1.00 83.56 291 PRO A C 1
ATOM 2284 O O . PRO A 1 291 ? -16.513 -1.410 8.437 1.00 83.56 291 PRO A O 1
ATOM 2287 N N . PRO A 1 292 ? -16.377 -0.556 10.498 1.00 82.44 292 PRO A N 1
ATOM 2288 C CA . PRO A 1 292 ? -16.504 0.847 10.056 1.00 82.44 292 PRO A CA 1
ATOM 2289 C C . PRO A 1 292 ? -15.197 1.401 9.458 1.00 82.44 292 PRO A C 1
ATOM 2291 O O . PRO A 1 292 ? -15.148 2.522 8.955 1.00 82.44 292 PRO A O 1
ATOM 2294 N N . TYR A 1 293 ? -14.127 0.618 9.566 1.00 86.94 293 TYR A N 1
ATOM 2295 C CA . TYR A 1 293 ? -12.763 0.969 9.231 1.00 86.94 293 TYR A CA 1
ATOM 2296 C C . TYR A 1 293 ? -12.051 -0.258 8.663 1.00 86.94 293 TYR A C 1
ATOM 2298 O O . TYR A 1 293 ? -12.219 -1.357 9.192 1.00 86.94 293 TYR A O 1
ATOM 2306 N N . LEU A 1 294 ? -11.241 -0.065 7.627 1.00 87.12 294 LEU A N 1
ATOM 2307 C CA . LEU A 1 294 ? -10.362 -1.091 7.069 1.00 87.12 294 LEU A CA 1
ATOM 2308 C C . LEU A 1 294 ? -8.950 -0.519 6.924 1.00 87.12 294 LEU A C 1
ATOM 2310 O O . LEU A 1 294 ? -8.774 0.567 6.373 1.00 87.12 294 LEU A O 1
ATOM 2314 N N . GLU A 1 295 ? -7.940 -1.251 7.386 1.00 87.69 295 GLU A N 1
ATOM 2315 C CA . GLU A 1 295 ? -6.543 -0.973 7.041 1.00 87.69 295 GLU A CA 1
ATOM 2316 C C . GLU A 1 295 ? -6.174 -1.852 5.846 1.00 87.69 295 GLU A C 1
ATOM 2318 O O . GLU A 1 295 ? -6.401 -3.059 5.874 1.00 87.69 295 GLU A O 1
ATOM 2323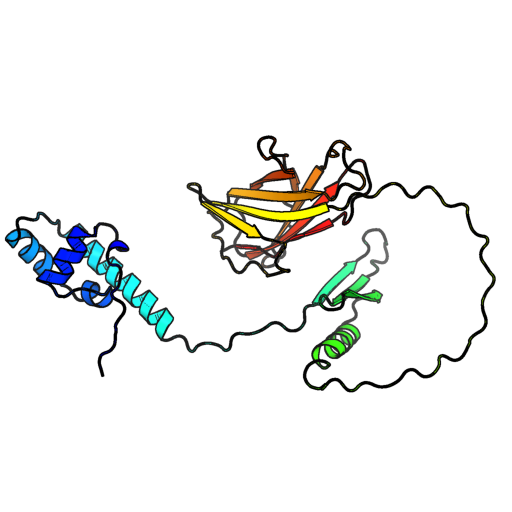 N N . LEU A 1 296 ? -5.653 -1.251 4.777 1.00 87.31 296 LEU A N 1
ATOM 2324 C CA . LEU A 1 296 ? -5.135 -2.020 3.649 1.00 87.31 296 LEU A CA 1
ATOM 2325 C C . LEU A 1 296 ? -3.651 -2.335 3.869 1.00 87.31 296 LEU A C 1
ATOM 2327 O O . LEU A 1 296 ? -2.982 -1.640 4.645 1.00 87.31 296 LEU A O 1
ATOM 2331 N N . PRO A 1 297 ? -3.094 -3.314 3.135 1.00 84.75 297 PRO A N 1
ATOM 2332 C CA . PRO A 1 297 ? -1.667 -3.567 3.167 1.00 84.75 297 PRO A CA 1
ATOM 2333 C C . PRO A 1 297 ? -0.854 -2.299 2.856 1.00 84.75 297 PRO A C 1
ATOM 2335 O O . PRO A 1 297 ? -1.245 -1.457 2.043 1.00 84.75 297 PRO A O 1
ATOM 2338 N N . LYS A 1 298 ? 0.287 -2.150 3.539 1.00 86.75 298 LYS A N 1
ATOM 2339 C CA . LYS A 1 298 ? 1.167 -0.976 3.402 1.00 86.75 298 LYS A CA 1
ATOM 2340 C C . LYS A 1 298 ? 1.684 -0.874 1.978 1.00 86.75 298 LYS A C 1
ATOM 2342 O O . LYS A 1 298 ? 2.099 -1.887 1.444 1.00 86.75 298 LYS A O 1
ATOM 2347 N N . LEU A 1 299 ? 1.746 0.329 1.425 1.00 86.62 299 LEU A N 1
ATOM 2348 C CA . LEU A 1 299 ? 2.232 0.608 0.076 1.00 86.62 299 LEU A CA 1
ATOM 2349 C C . LEU A 1 299 ? 3.665 1.160 0.122 1.00 86.62 299 LEU A C 1
ATOM 2351 O O . LEU A 1 299 ? 3.902 2.166 0.784 1.00 86.62 299 LEU A O 1
ATOM 2355 N N . ASN A 1 300 ? 4.615 0.542 -0.585 1.00 87.88 300 ASN A N 1
ATOM 2356 C CA . ASN A 1 300 ? 5.987 1.049 -0.686 1.00 87.88 300 ASN A CA 1
ATOM 2357 C C . ASN A 1 300 ? 6.179 1.878 -1.966 1.00 87.88 300 ASN A C 1
ATOM 2359 O O . ASN A 1 300 ? 6.082 1.347 -3.076 1.00 87.88 300 ASN A O 1
ATOM 2363 N N . VAL A 1 301 ? 6.454 3.171 -1.801 1.00 87.50 301 VAL A N 1
ATOM 2364 C CA . VAL A 1 301 ? 6.654 4.126 -2.892 1.00 87.50 301 VAL A CA 1
ATOM 2365 C C . VAL A 1 301 ? 8.146 4.458 -3.024 1.00 87.50 301 VAL A C 1
ATOM 2367 O O . VAL A 1 301 ? 8.746 4.934 -2.062 1.00 87.50 301 VAL A O 1
ATOM 2370 N N . LEU A 1 302 ? 8.732 4.228 -4.204 1.00 87.12 302 LEU A N 1
ATOM 2371 C CA . LEU A 1 302 ? 10.141 4.512 -4.528 1.00 87.12 302 LEU A CA 1
ATOM 2372 C C . LEU A 1 302 ? 10.340 5.855 -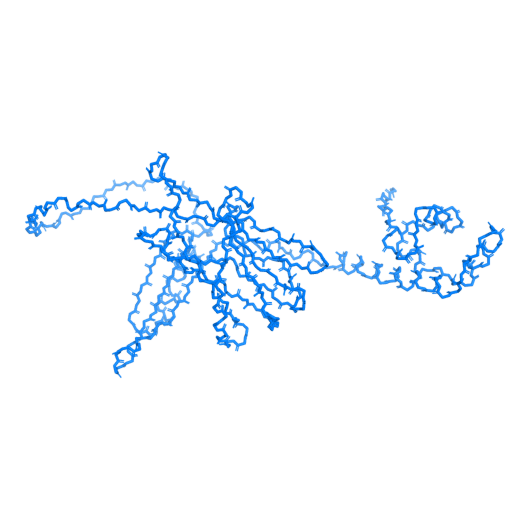5.244 1.00 87.12 302 LEU A C 1
ATOM 2374 O O . LEU A 1 302 ? 9.531 6.212 -6.136 1.00 87.12 302 LEU A O 1
#

Sequence (302 aa):
MKNNGLKDDLTAVKGIGSAFQEWLAVQFKVDSFAALAALSVDEVELAAKKAGKRLPKGEVAGWIAQGKTLAAEKEETAVAPKQPAWKPFASFVVEFQQNSEDETGQRRTKVHYMEEDKEVIWPGIERERLGLWLGQYVQVQEEQPEAKQPAAPQKASAPPAKPTPLPPKARAARLTVRATNVHLGRPPDDVIVVHLDEGERPFLTHIYHQQLKTLALDFALEPDKAGQPLPQLAVQCQLHNLTTTRQSPVCLDMQRDLESAGLRYQTKLTPLAPGIYRIRLFLHGERPLRPPYLELPKLNVL

pLDDT: mean 77.81, std 15.97, range [31.77, 97.5]

Foldseek 3Di:
DDPPDDFDDLPVQPPQDPVNQVVCCVPQVRRALVSLLPDDLVVVCVVCVVVVHHDDSVSSVSSNVVSVVVVVVVVVVVPPDPDPPDDDDWDKDWDWDWDPVDPVGWIKIWMATDPVRDIDIGTDDDDPVVVVVVCVRVPPPPDDDDDDDDDDDDDDDDDDDDDDDDPPPPDPDEKEKDWAWKWWAFPPGDIDIDGPVVDQDAPPDEAALVGTWKIKIFMDIDDPDPPDPDFDKWKWKAKAFPVVRDRPRPTFTWDADPVDPTRMTMGTDDRDDFGKIWMKMAIDTPHHYVPRIDTHRIHGYD

Solvent-accessible surface area (backbone atoms only — not comparable to full-atom values): 18138 Å² total; per-residue (Å²): 135,84,80,86,69,81,66,46,71,56,58,78,38,84,90,34,46,70,75,50,40,53,50,39,33,70,76,68,66,31,49,36,38,56,53,41,38,70,56,54,56,69,60,53,42,53,51,31,50,75,70,75,41,90,67,59,70,70,56,50,44,50,42,27,53,47,18,43,54,54,30,49,57,52,49,57,68,68,68,54,74,81,68,78,83,82,74,87,86,81,53,75,49,79,44,82,46,65,46,87,89,42,95,84,52,53,40,27,28,37,39,36,35,64,89,78,72,43,74,51,76,42,81,34,86,54,65,68,62,47,54,54,55,54,47,60,68,67,60,62,74,84,72,73,80,92,73,89,82,79,94,80,80,87,80,89,75,85,83,77,79,84,76,79,84,71,76,85,69,81,74,74,80,59,42,42,57,40,71,40,36,41,36,41,33,24,80,94,78,50,68,48,76,42,69,54,76,80,51,94,61,64,51,81,62,79,38,50,23,88,42,50,42,34,47,32,37,34,41,47,71,56,71,84,53,92,88,65,80,83,75,71,70,48,43,42,35,36,42,33,37,67,69,78,64,51,76,52,78,51,70,39,75,40,46,74,44,83,87,48,98,56,51,30,30,38,38,78,49,72,75,54,71,66,34,41,27,44,36,36,37,40,55,43,50,96,52,63,53,38,62,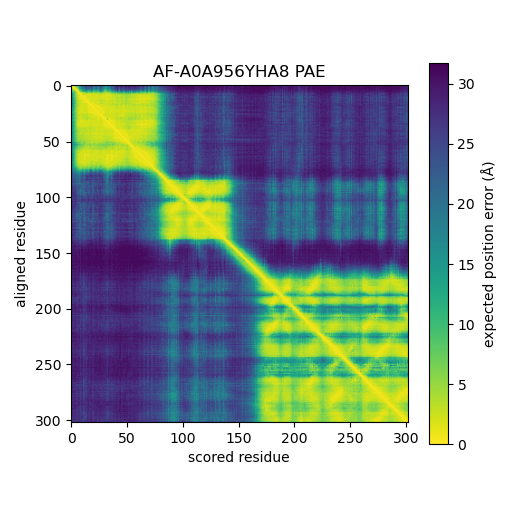49,56,47,78,53,60,39,43,38,27,79